Protein AF-A0A960T324-F1 (afdb_monomer)

Sequence (229 aa):
TTGRLSSSEPNIQNIPVRTEAGRQIRTAFIAASGKKLISADYSQIELRIMAHLSGDQRLLAAFERGEDIHRATAAEVFNTPPESVSSDQRRAAKAINFGLIYGMSAFGLGRQLNLTRNNAQAYVDLYFERYPGVKKYMDETRQHAAEQGYVETVFGRRLYLPEIKTRNAQRRQAAERTAINAPMQGTAADIIKRAMLAVDQAIRERQLDVRMIMQVHDELVFEVAEHCL

Radius of gyration: 20.23 Å; Cα contacts (8 Å, |Δi|>4): 271; chains: 1; bounding box: 56×41×54 Å

Mean predicted aligned error: 4.59 Å

Foldseek 3Di:
DLQADADVPPGPQPQDPPDPVSVVVVVVDAFDPQKHKDKDFDPPQLLVLLCVLLVFPVSVVCVVVVHLVLLVQLCVVVVHPSVRQDPVSSVLSVVVVVCLLLPNDLVNNCVSVVHDSVVSVVSSVVVCVNRVSSVVSLVVLLVVCLVPQWAAAPVGDIDGQVQCPPPPPVSNSVSSSCSSVSNSSSNLNVVVVVVVVVVVVVCVVVVAQKDFDDDHRRMTMIIHRPVRD

pLDDT: mean 91.94, std 5.38, range [74.5, 98.44]

Secondary structure (DSSP, 8-state):
--------SS-GGGS-SSSHHHHHHHHT--PPTTEEEEEEE-TTHHHHHHHHHHT-HHHHHHHHTT--HHHHHHHHHTT--GGG--HHHHHHHHHHHHHHHTT--HHHHHHHHT--HHHHHHHHHHHHHH-HHHHHHHHHHHHHHHHHSEEE-TT--EEE-GGGG-S-HHHHHHHHHHHHHHHHHHHHHHHHHHHHHHHHHHHHHTT-SEEEEEEETTEEEEEEEGGG-

Structure (mmCIF, N/CA/C/O backbone):
data_AF-A0A960T324-F1
#
_entry.id   AF-A0A960T324-F1
#
loop_
_atom_site.group_PDB
_atom_site.id
_atom_site.type_symbol
_atom_site.label_atom_id
_atom_site.label_alt_id
_atom_site.label_comp_id
_atom_site.label_asym_id
_atom_site.label_entity_id
_atom_site.label_seq_id
_atom_site.pdbx_PDB_ins_code
_atom_site.Cartn_x
_atom_site.Cartn_y
_atom_site.Cartn_z
_atom_site.occupancy
_atom_site.B_iso_or_equiv
_atom_site.auth_seq_id
_atom_site.auth_comp_id
_atom_site.auth_asym_id
_atom_sit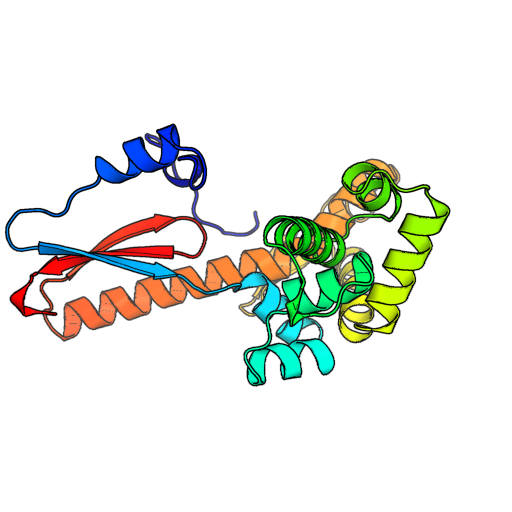e.auth_atom_id
_atom_site.pdbx_PDB_model_num
ATOM 1 N N . THR A 1 1 ? -5.581 10.584 -10.484 1.00 79.00 1 THR A N 1
ATOM 2 C CA . THR A 1 1 ? -4.804 10.307 -9.251 1.00 79.00 1 THR A CA 1
ATOM 3 C C . THR A 1 1 ? -5.099 8.881 -8.804 1.00 79.00 1 THR A C 1
ATOM 5 O O . THR A 1 1 ? -6.037 8.295 -9.329 1.00 79.00 1 THR A O 1
ATOM 8 N N . THR A 1 2 ? -4.334 8.293 -7.878 1.00 87.25 2 THR A N 1
ATOM 9 C CA . THR A 1 2 ? -4.554 6.900 -7.422 1.00 87.25 2 THR A CA 1
ATOM 10 C C . THR A 1 2 ? -5.836 6.714 -6.605 1.00 87.25 2 THR A C 1
ATOM 12 O O . THR A 1 2 ? -6.231 5.594 -6.333 1.00 87.25 2 THR A O 1
ATOM 15 N N . GLY A 1 3 ? -6.532 7.793 -6.236 1.00 91.25 3 GLY A N 1
ATOM 16 C CA . GLY A 1 3 ? -7.841 7.714 -5.589 1.00 91.25 3 GLY A CA 1
ATOM 17 C C . GLY A 1 3 ? -7.805 7.563 -4.068 1.00 91.25 3 GLY A C 1
ATOM 18 O O . GLY A 1 3 ? -8.876 7.485 -3.469 1.00 91.25 3 GLY A O 1
ATOM 19 N N . ARG A 1 4 ? -6.630 7.573 -3.427 1.00 92.94 4 ARG A N 1
ATOM 20 C CA . ARG A 1 4 ? -6.514 7.671 -1.961 1.00 92.94 4 ARG A CA 1
ATOM 21 C C . ARG A 1 4 ? -7.162 8.958 -1.437 1.00 92.94 4 ARG A C 1
ATOM 23 O O . ARG A 1 4 ? -7.143 9.981 -2.121 1.00 92.94 4 ARG A O 1
ATOM 30 N N . LEU A 1 5 ? -7.727 8.895 -0.230 1.00 92.19 5 LEU A N 1
ATOM 31 C CA . LEU A 1 5 ? -8.155 10.094 0.489 1.00 92.19 5 LEU A CA 1
ATOM 32 C C . LEU A 1 5 ? -6.918 10.914 0.872 1.00 92.19 5 LEU A C 1
ATOM 34 O O . LEU A 1 5 ? -5.869 10.353 1.191 1.00 92.19 5 LEU A O 1
ATOM 38 N N . SER A 1 6 ? -7.043 12.235 0.829 1.00 90.19 6 SER A N 1
ATOM 39 C CA . SER A 1 6 ? -6.050 13.177 1.343 1.00 90.19 6 SER A CA 1
ATOM 40 C C . SER A 1 6 ? -6.585 13.845 2.602 1.00 90.19 6 SER A C 1
ATOM 42 O O . SER A 1 6 ? -7.795 13.990 2.757 1.00 90.19 6 SER A O 1
ATOM 44 N N . SER A 1 7 ? -5.686 14.279 3.480 1.00 91.31 7 SER A N 1
ATOM 45 C CA . SER A 1 7 ? -6.030 15.020 4.690 1.00 91.31 7 SER A CA 1
ATOM 46 C C . SER A 1 7 ? -5.313 16.368 4.697 1.00 91.31 7 SER A C 1
ATOM 48 O O . SER A 1 7 ? -4.137 16.461 4.341 1.00 91.31 7 SER A O 1
ATOM 50 N N . SER A 1 8 ? -6.037 17.407 5.092 1.00 90.50 8 SER A N 1
ATOM 51 C CA . SER A 1 8 ? -5.563 18.781 5.239 1.00 90.50 8 SER A CA 1
ATOM 52 C C . SER A 1 8 ? -6.224 19.400 6.467 1.00 90.50 8 SER A C 1
ATOM 54 O O . SER A 1 8 ? -7.331 19.005 6.814 1.00 90.50 8 SER A O 1
ATOM 56 N N . GLU A 1 9 ? -5.546 20.362 7.098 1.00 88.25 9 GLU A N 1
ATOM 57 C CA . GLU A 1 9 ? -6.086 21.170 8.208 1.00 88.25 9 GLU A CA 1
ATOM 58 C C . GLU A 1 9 ? -6.733 20.368 9.367 1.00 88.25 9 GLU A C 1
ATOM 60 O O . GLU A 1 9 ? -7.908 20.564 9.667 1.00 88.25 9 GLU A O 1
ATOM 65 N N . PRO A 1 10 ? -5.991 19.492 10.080 1.00 89.19 10 PRO A N 1
ATOM 66 C CA . PRO A 1 10 ? -4.579 19.135 9.918 1.00 89.19 10 PRO A CA 1
ATOM 67 C C . PRO A 1 10 ? -4.378 17.932 8.983 1.00 89.19 10 PRO A C 1
ATOM 69 O O . PRO A 1 10 ? -5.259 17.094 8.827 1.00 89.19 10 PRO A O 1
ATOM 72 N N . ASN A 1 11 ? -3.179 17.793 8.405 1.00 90.81 11 ASN A N 1
ATOM 73 C CA . ASN A 1 11 ? -2.825 16.584 7.657 1.00 90.81 11 ASN A CA 1
ATOM 74 C C . ASN A 1 11 ? -2.423 15.449 8.615 1.00 90.81 11 ASN A C 1
ATOM 76 O O . ASN A 1 11 ? -1.249 15.295 8.964 1.00 90.81 11 ASN A O 1
ATOM 80 N N . ILE A 1 12 ? -3.400 14.630 9.004 1.00 88.25 12 ILE A N 1
ATOM 81 C CA . ILE A 1 12 ? -3.192 13.514 9.941 1.00 88.25 12 ILE A CA 1
ATOM 82 C C . ILE A 1 12 ? -2.349 12.376 9.348 1.00 88.25 12 ILE A C 1
ATOM 84 O O . ILE A 1 12 ? -1.756 11.601 10.097 1.00 88.25 12 ILE A O 1
ATOM 88 N N . GLN A 1 13 ? -2.223 12.299 8.017 1.00 87.50 13 GLN A N 1
ATOM 89 C CA . GLN A 1 13 ? -1.376 11.301 7.351 1.00 87.50 13 GLN A CA 1
ATOM 90 C C . GLN A 1 13 ? 0.119 11.586 7.527 1.00 87.50 13 GLN A C 1
ATOM 92 O O . GLN A 1 13 ? 0.938 10.686 7.366 1.00 87.50 13 GLN A O 1
ATOM 97 N N . ASN A 1 14 ? 0.484 12.826 7.866 1.00 88.25 14 ASN A N 1
ATOM 98 C CA . ASN A 1 14 ? 1.876 13.228 8.053 1.00 88.25 14 ASN A CA 1
ATOM 99 C C . ASN A 1 14 ? 2.348 13.135 9.510 1.00 88.25 14 ASN A C 1
ATOM 101 O O . ASN A 1 14 ? 3.527 13.381 9.769 1.00 88.25 14 ASN A O 1
ATOM 105 N N . ILE A 1 15 ? 1.474 12.787 10.462 1.00 86.44 15 ILE A N 1
ATOM 106 C CA . ILE A 1 15 ? 1.870 12.627 11.867 1.00 86.44 15 ILE A CA 1
ATOM 107 C C . ILE A 1 15 ? 2.829 11.430 11.965 1.00 86.44 15 ILE A C 1
ATOM 109 O O . ILE A 1 15 ? 2.415 10.296 11.692 1.00 86.44 15 ILE A O 1
ATOM 113 N N . PRO A 1 16 ? 4.104 11.631 12.358 1.00 84.94 16 PRO A N 1
ATOM 114 C CA . PRO A 1 16 ? 5.086 10.556 12.339 1.00 84.94 16 PRO A CA 1
ATOM 115 C C . PRO A 1 16 ? 4.671 9.387 13.240 1.00 84.94 16 PRO A C 1
ATOM 117 O O . PRO A 1 16 ? 4.375 9.556 14.415 1.00 84.94 16 PRO A O 1
ATOM 120 N N . VAL A 1 17 ? 4.693 8.166 12.709 1.00 80.62 17 VAL A N 1
ATOM 121 C CA . VAL A 1 17 ? 4.255 6.976 13.468 1.00 80.62 17 VAL A CA 1
ATOM 122 C C . VAL A 1 17 ? 5.359 6.427 14.384 1.00 80.62 17 VAL A C 1
ATOM 124 O O . VAL A 1 17 ? 5.098 5.739 15.369 1.00 80.62 17 VAL A O 1
ATOM 127 N N . ARG A 1 18 ? 6.627 6.685 14.041 1.00 78.88 18 ARG A N 1
ATOM 128 C CA . ARG A 1 18 ? 7.783 5.979 14.625 1.00 78.88 18 ARG A CA 1
ATOM 129 C C . ARG A 1 18 ? 8.713 6.846 15.462 1.00 78.88 18 ARG A C 1
ATOM 131 O O . ARG A 1 18 ? 9.567 6.285 16.139 1.00 78.88 18 ARG A O 1
ATOM 138 N N . THR A 1 19 ? 8.579 8.168 15.406 1.00 85.38 19 THR A N 1
ATOM 139 C CA . THR A 1 19 ? 9.378 9.062 16.251 1.00 85.38 19 THR A CA 1
ATOM 140 C C . THR A 1 19 ? 8.710 9.208 17.611 1.00 85.38 19 THR A C 1
ATOM 142 O O . THR A 1 19 ? 7.489 9.099 17.723 1.00 85.38 19 THR A O 1
ATOM 145 N N . GLU A 1 20 ? 9.502 9.462 18.647 1.00 86.56 20 GLU A N 1
ATOM 146 C CA . GLU A 1 20 ? 8.982 9.715 19.992 1.00 86.56 20 GLU A CA 1
ATOM 147 C C . GLU A 1 20 ? 8.004 10.897 20.001 1.00 86.56 20 GLU A C 1
ATOM 149 O O . GLU A 1 20 ? 6.871 10.751 20.452 1.00 86.56 20 GLU A O 1
ATOM 154 N N . ALA A 1 21 ? 8.386 12.013 19.375 1.00 87.62 21 ALA A N 1
ATOM 155 C CA . ALA A 1 21 ? 7.521 13.180 19.218 1.00 87.62 21 ALA A CA 1
ATOM 156 C C . ALA A 1 21 ? 6.200 12.846 18.497 1.00 87.62 21 ALA A C 1
ATOM 158 O O . ALA A 1 21 ? 5.130 13.285 18.906 1.00 87.62 21 ALA A O 1
ATOM 159 N N . GLY A 1 22 ? 6.244 12.028 17.441 1.00 88.94 22 GLY A N 1
ATOM 160 C CA . GLY A 1 22 ? 5.041 11.617 16.720 1.00 88.94 22 GLY A CA 1
ATOM 161 C C . GLY A 1 22 ? 4.122 10.711 17.547 1.00 88.94 22 GLY A C 1
ATOM 162 O O . GLY A 1 22 ? 2.900 10.857 17.502 1.00 88.94 22 GLY A O 1
ATOM 163 N N . ARG A 1 23 ? 4.702 9.831 18.375 1.00 88.00 23 ARG A N 1
ATOM 164 C CA . ARG A 1 23 ? 3.950 9.032 19.354 1.00 88.00 23 ARG A CA 1
ATOM 165 C C . ARG A 1 23 ? 3.291 9.920 20.407 1.00 88.00 23 ARG A C 1
ATOM 167 O O . ARG A 1 23 ? 2.115 9.719 20.681 1.00 88.00 23 ARG A O 1
ATOM 174 N N . GLN A 1 24 ? 3.997 10.924 20.928 1.00 90.19 24 GLN A N 1
ATOM 175 C CA . GLN A 1 24 ? 3.432 11.896 21.872 1.00 90.19 24 GLN A CA 1
ATOM 176 C C . GLN A 1 24 ? 2.257 12.668 21.257 1.00 90.19 24 GLN A C 1
ATOM 178 O O . GLN A 1 24 ? 1.201 12.759 21.875 1.00 90.19 24 GLN A O 1
ATOM 183 N N . ILE A 1 25 ? 2.371 13.132 20.007 1.00 90.94 25 ILE A N 1
ATOM 184 C CA . ILE A 1 25 ? 1.252 13.790 19.309 1.00 90.94 25 ILE A CA 1
ATOM 185 C C . ILE A 1 25 ? 0.038 12.856 19.217 1.00 90.94 25 ILE A C 1
ATOM 187 O O . ILE A 1 25 ? -1.082 13.278 19.485 1.00 90.94 25 ILE A O 1
ATOM 191 N N . ARG A 1 26 ? 0.243 11.574 18.890 1.00 89.88 26 ARG A N 1
ATOM 192 C CA . ARG A 1 26 ? -0.850 10.589 18.824 1.00 89.88 26 ARG A CA 1
ATOM 193 C C . ARG A 1 26 ? -1.548 10.379 20.172 1.00 89.88 26 ARG A C 1
ATOM 195 O O . ARG A 1 26 ? -2.750 10.152 20.172 1.00 89.88 26 ARG A O 1
ATOM 202 N N . THR A 1 27 ? -0.845 10.516 21.302 1.00 90.81 27 THR A N 1
ATOM 203 C CA . THR A 1 27 ? -1.474 10.420 22.638 1.00 90.81 27 THR A CA 1
ATOM 204 C C . THR A 1 27 ? -2.418 11.577 22.966 1.00 90.81 27 THR A C 1
ATOM 206 O O . THR A 1 27 ? -3.241 11.440 23.864 1.00 90.81 27 THR A O 1
ATOM 209 N N . ALA A 1 28 ? -2.353 12.688 22.225 1.00 93.31 28 ALA A N 1
ATOM 210 C CA . ALA A 1 28 ? -3.301 13.790 22.375 1.00 93.31 28 ALA A CA 1
ATOM 211 C C . ALA A 1 28 ? -4.678 13.485 21.752 1.00 93.31 28 ALA A C 1
ATOM 213 O O . ALA A 1 28 ? -5.651 14.174 22.050 1.00 93.31 28 ALA A O 1
ATOM 214 N N . PHE A 1 29 ? -4.777 12.456 20.903 1.00 93.44 29 PHE A N 1
ATOM 215 C CA . PHE A 1 29 ? -6.047 11.969 20.375 1.00 93.44 29 PHE A CA 1
ATOM 216 C C . PHE A 1 29 ? -6.643 10.993 21.389 1.00 93.44 29 PHE A C 1
ATOM 218 O O . PHE A 1 29 ? -6.196 9.853 21.506 1.00 93.44 29 PHE A O 1
ATOM 225 N N . ILE A 1 30 ? -7.640 11.459 22.134 1.00 95.56 30 ILE A N 1
ATOM 226 C CA . ILE A 1 30 ? -8.305 10.693 23.190 1.00 95.56 30 ILE A CA 1
ATOM 227 C C . ILE A 1 30 ? -9.768 10.440 22.831 1.00 95.56 30 ILE A C 1
ATOM 229 O O . ILE A 1 30 ? -10.383 11.231 22.117 1.00 95.56 30 ILE A O 1
ATOM 233 N N . ALA A 1 31 ? -10.320 9.339 23.338 1.00 96.44 31 ALA A N 1
ATOM 234 C CA . ALA A 1 31 ? -11.758 9.104 23.296 1.00 96.44 31 ALA A CA 1
ATOM 235 C C . ALA A 1 31 ? -12.478 9.987 24.325 1.00 96.44 31 ALA A C 1
ATOM 237 O O . ALA A 1 31 ? -11.922 10.314 25.378 1.00 96.44 31 ALA A O 1
ATOM 238 N N . ALA A 1 32 ? -13.734 10.325 24.043 1.00 95.25 32 ALA A N 1
ATOM 239 C CA . ALA A 1 32 ? -14.634 10.918 25.019 1.00 95.25 32 ALA A CA 1
ATOM 240 C C . ALA A 1 32 ? -14.856 9.995 26.236 1.00 95.25 32 ALA A C 1
ATOM 242 O O . ALA A 1 32 ? -14.653 8.780 26.177 1.00 95.25 32 ALA A O 1
ATOM 243 N N . SER A 1 33 ? -15.310 10.577 27.351 1.00 96.31 33 SER A N 1
ATOM 244 C CA . SER A 1 33 ? -15.647 9.818 28.563 1.00 96.31 33 SER A CA 1
ATOM 245 C C . SER A 1 33 ? -16.669 8.711 28.267 1.00 96.31 33 SER A C 1
ATOM 247 O O . SER A 1 33 ? -17.638 8.939 27.544 1.00 96.31 33 SER A O 1
ATOM 249 N N . GLY A 1 34 ? -16.445 7.514 28.818 1.00 96.50 34 GLY A N 1
ATOM 250 C CA . GLY A 1 34 ? -17.269 6.325 28.563 1.00 96.50 34 GLY A CA 1
ATOM 251 C C . GLY A 1 34 ? -17.034 5.656 27.201 1.00 96.50 34 GLY A C 1
ATOM 252 O O . GLY A 1 34 ? -17.796 4.762 26.826 1.00 96.50 34 GLY A O 1
ATOM 253 N N . LYS A 1 35 ? -16.002 6.073 26.450 1.00 97.81 35 LYS A N 1
ATOM 254 C CA . LYS A 1 35 ? -15.634 5.504 25.146 1.00 97.81 35 LYS A CA 1
ATOM 255 C C . LYS A 1 35 ? -14.154 5.106 25.079 1.00 97.81 35 LYS A C 1
ATOM 257 O O . LYS A 1 35 ? -13.322 5.553 25.870 1.00 97.81 35 LYS A O 1
ATOM 262 N N . LYS A 1 36 ? -13.812 4.260 24.105 1.00 97.25 36 LYS A N 1
ATOM 263 C CA . LYS A 1 36 ? -12.445 3.850 23.748 1.00 97.25 36 LYS A CA 1
ATOM 264 C C . LYS A 1 36 ? -12.164 4.123 22.277 1.00 97.25 36 LYS A C 1
ATOM 266 O O . LYS A 1 36 ? -13.074 4.118 21.452 1.00 97.25 36 LYS A O 1
ATOM 271 N N . LEU A 1 37 ? -10.886 4.315 21.954 1.00 96.88 37 LEU A N 1
ATOM 272 C CA . LEU A 1 37 ? -10.424 4.320 20.571 1.00 96.88 37 LEU A CA 1
ATOM 273 C C . LEU A 1 37 ? -10.114 2.890 20.125 1.00 96.88 37 LEU A C 1
ATOM 275 O O . LEU A 1 37 ? -9.345 2.195 20.788 1.00 96.88 37 LEU A O 1
ATOM 279 N N . ILE A 1 38 ? -10.675 2.475 18.991 1.00 96.44 38 ILE A N 1
ATOM 280 C CA . ILE A 1 38 ? -10.328 1.222 18.312 1.00 96.44 38 ILE A CA 1
ATOM 281 C C . ILE A 1 38 ? -9.695 1.561 16.970 1.00 96.44 38 ILE A C 1
ATOM 283 O O . ILE A 1 38 ? -10.218 2.377 16.216 1.00 96.44 38 ILE A O 1
ATOM 287 N N . SER A 1 39 ? -8.582 0.905 16.664 1.00 94.88 39 SER A N 1
ATOM 288 C CA . SER A 1 39 ? -7.903 0.987 15.375 1.00 94.88 39 SER A CA 1
ATOM 289 C C . SER A 1 39 ? -8.046 -0.342 14.637 1.00 94.88 39 SER A C 1
ATOM 291 O O . SER A 1 39 ? -7.784 -1.402 15.209 1.00 94.88 39 SER A O 1
ATOM 293 N N . ALA A 1 40 ? -8.473 -0.284 13.378 1.00 96.69 40 ALA A N 1
ATOM 294 C CA . ALA A 1 40 ? -8.530 -1.424 12.474 1.00 96.69 40 ALA A CA 1
ATOM 295 C C . ALA A 1 40 ? -7.650 -1.142 11.249 1.00 96.69 40 ALA A C 1
ATOM 297 O O . ALA A 1 40 ? -7.952 -0.247 10.461 1.00 96.69 40 ALA A O 1
ATOM 298 N N . ASP A 1 41 ? -6.573 -1.911 11.094 1.00 95.06 41 ASP A N 1
ATOM 299 C CA . ASP A 1 41 ? -5.557 -1.727 10.052 1.00 95.06 41 ASP A CA 1
ATOM 300 C C . ASP A 1 41 ? -5.527 -2.905 9.073 1.00 95.06 41 ASP A C 1
ATOM 302 O O . ASP A 1 41 ? -5.485 -4.076 9.474 1.00 95.06 41 ASP A O 1
ATOM 306 N N . TYR A 1 42 ? -5.502 -2.611 7.773 1.00 95.94 42 TYR A N 1
ATOM 307 C CA . TYR A 1 42 ? -5.284 -3.647 6.773 1.00 95.94 42 TYR A CA 1
ATOM 308 C C . TYR A 1 42 ? -3.805 -4.026 6.664 1.00 95.94 42 TYR A C 1
ATOM 310 O O . TYR A 1 42 ? -3.048 -3.501 5.847 1.00 95.94 42 TYR A O 1
ATOM 318 N N . SER A 1 43 ? -3.428 -5.067 7.401 1.00 91.50 43 SER A N 1
ATOM 319 C CA . SER A 1 43 ? -2.073 -5.618 7.399 1.00 91.50 43 SER A CA 1
ATOM 320 C C . SER A 1 43 ? -1.527 -5.910 5.992 1.00 91.50 43 SER A C 1
ATOM 322 O O . SER A 1 43 ? -1.861 -6.919 5.360 1.00 91.50 43 SER A O 1
ATOM 324 N N . GLN A 1 44 ? -0.614 -5.041 5.543 1.00 89.06 44 GLN A N 1
ATOM 325 C CA . GLN A 1 44 ? 0.154 -5.171 4.299 1.00 89.06 44 GLN A CA 1
ATOM 326 C C . GLN A 1 44 ? -0.724 -5.274 3.041 1.00 89.06 44 GLN A C 1
ATOM 328 O O . GLN A 1 44 ? -0.405 -6.028 2.117 1.00 89.06 44 GLN A O 1
ATOM 333 N N . ILE A 1 45 ? -1.816 -4.504 2.988 1.00 94.25 45 ILE A N 1
ATOM 334 C CA . ILE A 1 45 ? -2.810 -4.582 1.908 1.00 94.25 45 ILE A CA 1
ATOM 335 C C . ILE A 1 45 ? -2.205 -4.504 0.503 1.00 94.25 45 ILE A C 1
ATOM 337 O O . ILE A 1 45 ? -2.578 -5.285 -0.366 1.00 94.25 45 ILE A O 1
ATOM 341 N N . GLU A 1 46 ? -1.226 -3.628 0.273 1.00 92.31 46 GLU A N 1
ATOM 342 C CA . GLU A 1 46 ? -0.643 -3.460 -1.064 1.00 92.31 46 GLU A CA 1
ATOM 343 C C . GLU A 1 46 ? 0.179 -4.669 -1.514 1.00 92.31 46 GLU A C 1
ATOM 345 O O 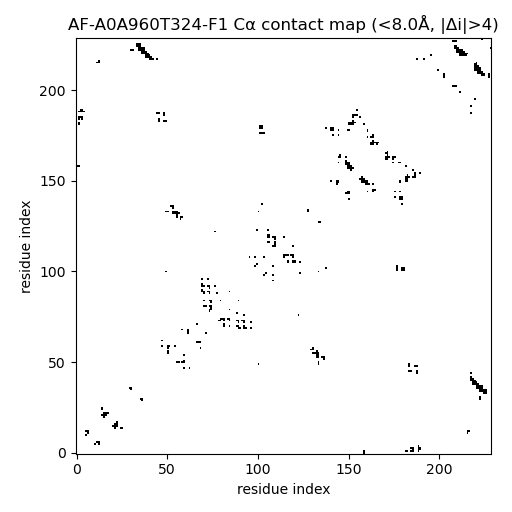. GLU A 1 46 ? 0.144 -5.025 -2.688 1.00 92.31 46 GLU A O 1
ATOM 350 N N . LEU A 1 47 ? 0.855 -5.357 -0.589 1.00 91.62 47 LEU A N 1
ATOM 351 C CA . LEU A 1 47 ? 1.559 -6.601 -0.908 1.00 91.62 47 LEU A CA 1
ATOM 352 C C . LEU A 1 47 ? 0.581 -7.740 -1.203 1.00 91.62 47 LEU A C 1
ATOM 354 O O . LEU A 1 47 ? 0.832 -8.543 -2.097 1.00 91.62 47 LEU A O 1
ATOM 358 N N . ARG A 1 48 ? -0.543 -7.797 -0.480 1.00 94.69 48 ARG A N 1
ATOM 359 C CA . ARG A 1 48 ? -1.610 -8.771 -0.750 1.00 94.69 48 ARG A CA 1
ATOM 360 C C . ARG A 1 48 ? -2.247 -8.523 -2.116 1.00 94.69 48 ARG A C 1
ATOM 362 O O . ARG A 1 48 ? -2.497 -9.469 -2.855 1.00 94.69 48 ARG A O 1
ATOM 369 N N . ILE A 1 49 ? -2.445 -7.256 -2.481 1.00 96.19 49 ILE A N 1
ATOM 370 C CA . ILE A 1 49 ? -2.907 -6.877 -3.819 1.00 96.19 49 ILE A CA 1
ATOM 371 C C . ILE A 1 49 ? -1.862 -7.251 -4.873 1.00 96.19 49 ILE A C 1
ATOM 373 O O . ILE A 1 49 ? -2.240 -7.801 -5.899 1.00 96.19 49 ILE A O 1
ATOM 377 N N . MET A 1 50 ? -0.565 -7.026 -4.631 1.00 94.88 50 MET A N 1
ATOM 378 C CA . MET A 1 50 ? 0.486 -7.483 -5.550 1.00 94.88 50 MET A CA 1
ATOM 379 C C . MET A 1 50 ? 0.435 -9.003 -5.745 1.00 94.88 50 MET A C 1
ATOM 381 O O . MET A 1 50 ? 0.480 -9.466 -6.879 1.00 94.88 50 MET A O 1
ATOM 385 N N . ALA A 1 51 ? 0.287 -9.784 -4.672 1.00 94.75 51 ALA A N 1
ATOM 386 C CA . ALA A 1 51 ? 0.137 -11.239 -4.762 1.00 94.75 51 ALA A CA 1
ATOM 387 C C . ALA A 1 51 ? -1.051 -11.638 -5.648 1.00 94.75 51 ALA A C 1
ATOM 389 O O . ALA A 1 51 ? -0.917 -12.488 -6.524 1.00 94.75 51 ALA A O 1
ATOM 390 N N . HIS A 1 52 ? -2.188 -10.964 -5.468 1.00 97.25 52 HIS A N 1
ATOM 391 C CA . HIS A 1 52 ? -3.383 -11.185 -6.273 1.00 97.25 52 HIS A CA 1
ATOM 392 C C . HIS A 1 52 ? -3.186 -10.803 -7.749 1.00 97.25 52 HIS A C 1
ATOM 394 O O . HIS A 1 52 ? -3.447 -11.620 -8.625 1.00 97.25 52 HIS A O 1
ATOM 400 N N . LEU A 1 53 ? -2.703 -9.588 -8.028 1.00 96.62 53 LEU A N 1
ATOM 401 C CA . LEU A 1 53 ? -2.532 -9.071 -9.391 1.00 96.62 53 LEU A CA 1
ATOM 402 C C . LEU A 1 53 ? -1.465 -9.833 -10.180 1.00 96.62 53 LEU A C 1
ATOM 404 O O . LEU A 1 53 ? -1.610 -10.035 -11.381 1.00 96.62 53 LEU A O 1
ATOM 408 N N . SER A 1 54 ? -0.396 -10.253 -9.504 1.00 96.12 54 SER A N 1
ATOM 409 C CA . SER A 1 54 ? 0.682 -11.021 -10.126 1.00 96.12 54 SER A CA 1
ATOM 410 C C . SER A 1 54 ? 0.371 -12.504 -10.295 1.00 96.12 54 SER A C 1
ATOM 412 O O . SER A 1 54 ? 1.035 -13.174 -11.086 1.00 96.12 54 SER A O 1
ATOM 414 N N . GLY A 1 55 ? -0.594 -13.034 -9.536 1.00 96.75 55 GLY A N 1
ATOM 415 C CA . GLY A 1 55 ? -0.851 -14.471 -9.462 1.00 96.75 55 GLY A CA 1
ATOM 416 C C . GLY A 1 55 ? 0.365 -15.281 -8.995 1.00 96.75 55 GLY A C 1
ATOM 417 O O . GLY A 1 55 ? 0.442 -16.484 -9.264 1.00 96.75 55 GLY A O 1
ATOM 418 N N . ASP A 1 56 ? 1.340 -14.634 -8.344 1.00 95.81 56 ASP A N 1
ATOM 419 C CA . ASP A 1 56 ? 2.591 -15.268 -7.951 1.00 95.81 56 ASP A CA 1
ATOM 420 C C . ASP A 1 56 ? 2.342 -16.299 -6.847 1.00 95.81 56 ASP A C 1
ATOM 422 O O . ASP A 1 56 ? 1.989 -15.966 -5.715 1.00 95.81 56 ASP A O 1
ATOM 426 N N . GLN A 1 57 ? 2.532 -17.572 -7.189 1.00 95.44 57 GLN A N 1
ATOM 427 C CA . GLN A 1 57 ? 2.182 -18.696 -6.321 1.00 95.44 57 GLN A CA 1
ATOM 428 C C . GLN A 1 57 ? 2.957 -18.684 -5.005 1.00 95.44 57 GLN A C 1
ATOM 430 O O . GLN A 1 57 ? 2.421 -19.061 -3.965 1.00 95.44 57 GLN A O 1
ATOM 435 N N . ARG A 1 58 ? 4.212 -18.223 -5.024 1.00 91.50 58 ARG A N 1
ATOM 436 C CA . ARG A 1 58 ? 5.037 -18.170 -3.819 1.00 91.50 58 ARG A CA 1
ATOM 437 C C . ARG A 1 58 ? 4.558 -17.064 -2.889 1.00 91.50 58 ARG A C 1
ATOM 439 O O . ARG A 1 58 ? 4.479 -17.284 -1.683 1.00 91.50 58 ARG A O 1
ATOM 446 N N . LEU A 1 59 ? 4.230 -15.895 -3.437 1.00 90.75 59 LEU A N 1
ATOM 447 C CA . LEU A 1 59 ? 3.726 -14.775 -2.648 1.00 90.75 59 LEU A CA 1
ATOM 448 C C . LEU A 1 59 ? 2.328 -15.063 -2.076 1.00 90.75 59 LEU A C 1
ATOM 450 O O . LEU A 1 59 ? 2.075 -14.753 -0.912 1.00 90.75 59 LEU A O 1
ATOM 454 N N . LEU A 1 60 ? 1.451 -15.701 -2.858 1.00 94.75 60 LEU A N 1
ATOM 455 C CA . LEU A 1 60 ? 0.139 -16.169 -2.399 1.00 94.75 60 LEU A CA 1
ATOM 456 C C . LEU A 1 60 ? 0.278 -17.181 -1.253 1.00 94.75 60 LEU A C 1
ATOM 458 O O . LEU A 1 60 ? -0.258 -16.946 -0.170 1.00 94.75 60 LEU A O 1
ATOM 462 N N . ALA A 1 61 ? 1.082 -18.233 -1.442 1.00 93.69 61 ALA A N 1
ATOM 463 C CA . ALA A 1 61 ? 1.311 -19.253 -0.418 1.00 93.69 61 ALA A CA 1
ATOM 464 C C . ALA A 1 61 ? 1.924 -18.674 0.869 1.00 93.69 61 ALA A C 1
ATOM 466 O O . ALA A 1 61 ? 1.555 -19.081 1.970 1.00 93.69 61 ALA A O 1
ATOM 467 N N . ALA A 1 62 ? 2.835 -17.700 0.757 1.00 91.00 62 ALA A N 1
ATOM 468 C CA . ALA A 1 62 ? 3.410 -17.027 1.921 1.00 91.00 62 ALA A CA 1
ATOM 469 C C . ALA A 1 62 ? 2.330 -16.309 2.750 1.00 91.00 62 ALA A C 1
ATOM 471 O O . ALA A 1 62 ? 2.313 -16.419 3.976 1.00 91.00 62 ALA A O 1
ATOM 472 N N . PHE A 1 63 ? 1.389 -15.619 2.096 1.00 91.81 63 PHE A N 1
ATOM 473 C CA . PHE A 1 63 ? 0.279 -14.969 2.792 1.00 91.81 63 PHE A CA 1
ATOM 474 C C . PHE A 1 63 ? -0.735 -15.952 3.378 1.00 91.81 63 PHE A C 1
ATOM 476 O O . PHE A 1 63 ? -1.243 -15.688 4.468 1.00 91.81 63 PHE A O 1
ATOM 483 N N . GLU A 1 64 ? -1.017 -17.062 2.695 1.00 93.81 64 GLU A N 1
ATOM 484 C CA . GLU A 1 64 ? -1.899 -18.125 3.197 1.00 93.81 64 GLU A CA 1
ATOM 485 C C . GLU A 1 64 ? -1.332 -18.796 4.452 1.00 93.81 64 GLU A C 1
ATOM 487 O O . GLU A 1 64 ? -2.068 -19.067 5.398 1.00 93.81 64 GLU A O 1
ATOM 492 N N . ARG A 1 65 ? -0.011 -19.005 4.497 1.00 94.06 65 ARG A N 1
ATOM 493 C CA . ARG A 1 65 ? 0.687 -19.604 5.646 1.00 94.06 65 ARG A CA 1
ATOM 494 C C . ARG A 1 65 ? 1.031 -18.607 6.758 1.00 94.06 65 ARG A C 1
ATOM 496 O O . ARG A 1 65 ? 1.621 -19.002 7.760 1.00 94.06 65 ARG A O 1
ATOM 503 N N . GLY A 1 66 ? 0.683 -17.327 6.603 1.00 90.69 66 GLY A N 1
ATOM 504 C CA . GLY A 1 66 ? 0.996 -16.286 7.588 1.00 90.69 66 GLY A CA 1
ATOM 505 C C . GLY A 1 66 ? 2.495 -15.992 7.726 1.00 90.69 66 GLY A C 1
ATOM 506 O O . GLY A 1 66 ? 2.943 -15.545 8.781 1.00 90.69 66 GLY A O 1
ATOM 507 N N . GLU A 1 67 ? 3.280 -16.250 6.680 1.00 88.94 67 GLU A N 1
ATOM 508 C CA . GLU A 1 67 ? 4.723 -16.032 6.688 1.00 88.94 67 GLU A CA 1
ATOM 509 C C . GLU A 1 67 ? 5.079 -14.541 6.661 1.00 88.94 67 GLU A C 1
ATOM 511 O O . GLU A 1 67 ? 4.474 -13.722 5.964 1.00 88.94 67 GLU A O 1
ATOM 516 N N . ASP A 1 68 ? 6.151 -14.183 7.368 1.00 88.31 68 ASP A N 1
ATOM 517 C CA . ASP A 1 68 ? 6.726 -12.848 7.281 1.00 88.31 68 ASP A CA 1
ATOM 518 C C . ASP A 1 68 ? 7.652 -12.743 6.062 1.00 88.31 68 ASP A C 1
ATOM 520 O O . ASP A 1 68 ? 8.860 -12.985 6.141 1.00 88.31 68 ASP A O 1
ATOM 524 N N . ILE A 1 69 ? 7.077 -12.333 4.931 1.00 86.44 69 ILE A N 1
ATOM 525 C CA . ILE A 1 69 ? 7.789 -12.163 3.654 1.00 86.44 69 ILE A CA 1
ATOM 526 C C . ILE A 1 69 ? 8.997 -11.225 3.804 1.00 86.44 69 ILE A C 1
ATOM 528 O O . ILE A 1 69 ? 10.013 -11.409 3.139 1.00 86.44 69 ILE A O 1
ATOM 532 N N . HIS A 1 70 ? 8.937 -10.227 4.692 1.00 90.25 70 HIS A N 1
ATOM 533 C CA . HIS A 1 70 ? 10.068 -9.329 4.916 1.00 90.25 70 HIS A CA 1
ATOM 534 C C . HIS A 1 70 ? 11.210 -10.016 5.660 1.00 90.25 70 HIS A C 1
ATOM 536 O O . HIS A 1 70 ? 12.368 -9.767 5.329 1.00 90.25 70 HIS A O 1
ATOM 542 N N . ARG A 1 71 ? 10.916 -10.880 6.641 1.00 89.56 71 ARG A N 1
ATOM 543 C CA . ARG A 1 71 ? 11.954 -11.692 7.301 1.00 89.56 71 ARG A CA 1
ATOM 544 C C . ARG A 1 71 ? 12.520 -12.744 6.357 1.00 89.56 71 ARG A C 1
ATOM 546 O O . ARG A 1 71 ? 13.732 -12.906 6.344 1.00 89.56 71 ARG A O 1
ATOM 553 N N . ALA A 1 72 ? 11.692 -13.382 5.531 1.00 83.50 72 ALA A N 1
ATOM 554 C CA . ALA A 1 72 ? 12.163 -14.325 4.515 1.00 83.50 72 ALA A CA 1
ATOM 555 C C . ALA A 1 72 ? 13.120 -13.650 3.516 1.00 83.50 72 ALA A C 1
ATOM 557 O O . ALA A 1 72 ? 14.200 -14.169 3.246 1.00 83.50 72 ALA A O 1
ATOM 558 N N . THR A 1 73 ? 12.767 -12.454 3.030 1.00 82.12 73 THR A N 1
ATOM 559 C CA . THR A 1 73 ? 13.664 -11.637 2.202 1.00 82.12 73 THR A CA 1
ATOM 560 C C . THR A 1 73 ? 14.937 -11.257 2.966 1.00 82.12 73 THR A C 1
ATOM 562 O O . THR A 1 73 ? 16.031 -11.395 2.436 1.00 82.12 73 THR A O 1
ATOM 565 N N . ALA A 1 74 ? 14.830 -10.789 4.213 1.00 86.06 74 ALA A N 1
ATOM 566 C CA . ALA A 1 74 ? 15.994 -10.385 5.005 1.00 86.06 74 ALA A CA 1
ATOM 567 C C . ALA A 1 74 ? 16.973 -11.539 5.249 1.00 86.06 74 ALA A C 1
ATOM 569 O O . ALA A 1 74 ? 18.180 -11.340 5.149 1.00 86.06 74 ALA A O 1
ATOM 570 N N . ALA A 1 75 ? 16.452 -12.728 5.552 1.00 86.12 75 ALA A N 1
ATOM 571 C CA . ALA A 1 75 ? 17.250 -13.920 5.794 1.00 86.12 75 ALA A CA 1
ATOM 572 C C . ALA A 1 75 ? 18.175 -14.223 4.609 1.00 86.12 75 ALA A C 1
ATOM 574 O O . ALA A 1 75 ? 19.355 -14.506 4.775 1.00 86.12 75 ALA A O 1
ATOM 575 N N . GLU A 1 76 ? 17.656 -14.065 3.397 1.00 74.50 76 GLU A N 1
ATOM 576 C CA . GLU A 1 76 ? 18.425 -14.234 2.173 1.00 74.50 76 GLU A CA 1
ATOM 577 C C . GLU A 1 76 ? 19.375 -13.060 1.900 1.00 74.50 76 GLU A C 1
ATOM 579 O O . GLU A 1 76 ? 20.565 -13.285 1.696 1.00 74.50 76 GLU A O 1
ATOM 584 N N . VAL A 1 77 ? 18.881 -11.811 1.944 1.00 75.56 77 VAL A N 1
ATOM 585 C CA . VAL A 1 77 ? 19.686 -10.595 1.674 1.00 75.56 77 VAL A CA 1
ATOM 586 C C . VAL A 1 77 ? 20.931 -10.551 2.549 1.00 75.56 77 VAL A C 1
ATOM 588 O O . VAL A 1 77 ? 22.013 -10.196 2.089 1.00 75.56 77 VAL A O 1
ATOM 591 N N . PHE A 1 78 ? 20.752 -10.853 3.832 1.00 78.62 78 PHE A N 1
ATOM 592 C CA . PHE A 1 78 ? 21.792 -10.735 4.843 1.00 78.62 78 PHE A CA 1
ATOM 593 C C . PHE A 1 78 ? 22.439 -12.079 5.172 1.00 78.62 78 PHE A C 1
ATOM 595 O O . PHE A 1 78 ? 23.202 -12.146 6.134 1.00 78.62 78 PHE A O 1
ATOM 602 N N . ASN A 1 79 ? 22.125 -13.136 4.409 1.00 83.06 79 ASN A N 1
ATOM 603 C CA . ASN A 1 79 ? 22.609 -14.498 4.629 1.00 83.06 79 ASN A CA 1
ATOM 604 C C . ASN A 1 79 ? 22.548 -14.907 6.116 1.00 83.06 79 ASN A C 1
ATOM 606 O O . ASN A 1 79 ? 23.535 -15.319 6.722 1.00 83.06 79 ASN A O 1
ATOM 610 N N . THR A 1 80 ? 21.390 -14.677 6.731 1.00 87.88 80 THR A N 1
ATOM 611 C CA . THR A 1 80 ? 21.121 -14.858 8.160 1.00 87.88 80 THR A CA 1
ATOM 612 C C . THR A 1 80 ? 19.945 -15.827 8.305 1.00 87.88 80 THR A C 1
ATOM 614 O O . THR A 1 80 ? 18.952 -15.646 7.603 1.00 87.88 80 THR A O 1
ATOM 617 N N . PRO A 1 81 ? 19.985 -16.832 9.198 1.00 89.31 81 PRO A N 1
ATOM 618 C CA . PRO A 1 81 ? 18.835 -17.707 9.418 1.00 89.31 81 PRO A CA 1
ATOM 619 C C . PRO A 1 81 ? 17.573 -16.898 9.763 1.00 89.31 81 PRO A C 1
ATOM 621 O O . PRO A 1 81 ? 17.693 -15.896 10.478 1.00 89.31 81 PRO A O 1
ATOM 624 N N . PRO A 1 82 ? 16.369 -17.281 9.288 1.00 85.88 82 PRO A N 1
ATOM 625 C CA . PRO A 1 82 ? 15.148 -16.512 9.516 1.00 85.88 82 PRO A CA 1
ATOM 626 C C . PRO A 1 82 ? 14.944 -16.129 10.980 1.00 85.88 82 PRO A C 1
ATOM 628 O O . PRO A 1 82 ? 14.672 -14.973 11.283 1.00 85.88 82 PRO A O 1
ATOM 631 N N . GLU A 1 83 ? 15.135 -17.053 11.910 1.00 89.56 83 GLU A N 1
ATOM 632 C CA . GLU A 1 83 ? 15.063 -16.856 13.356 1.00 89.56 83 GLU A CA 1
ATOM 633 C C . GLU A 1 83 ? 16.009 -15.754 13.863 1.00 89.56 83 GLU A C 1
ATOM 635 O O . GLU A 1 83 ? 15.606 -14.946 14.700 1.00 89.56 83 GLU A O 1
ATOM 640 N N . SER A 1 84 ? 17.204 -15.632 13.283 1.00 92.69 84 SER A N 1
ATOM 641 C CA . SER A 1 84 ? 18.240 -14.667 13.667 1.00 92.69 84 SER A CA 1
ATOM 642 C C . SER A 1 84 ? 18.124 -13.308 12.969 1.00 92.69 84 SER A C 1
ATOM 644 O O . SER A 1 84 ? 18.914 -12.410 13.257 1.00 92.69 84 SER A O 1
ATOM 646 N N . VAL A 1 85 ? 17.145 -13.120 12.077 1.00 91.81 85 VAL A N 1
ATOM 647 C CA . VAL A 1 85 ? 16.925 -11.837 11.396 1.00 91.81 85 VAL A CA 1
ATOM 648 C C . VAL A 1 85 ? 16.596 -10.738 12.409 1.00 91.81 85 VAL A C 1
ATOM 650 O O . VAL A 1 85 ? 15.551 -10.761 13.071 1.00 91.81 85 VAL A O 1
ATOM 653 N N . SER A 1 86 ? 17.448 -9.719 12.483 1.00 91.88 86 SER A N 1
ATOM 654 C CA . SER A 1 86 ? 17.231 -8.568 13.355 1.00 91.88 86 SER A CA 1
ATOM 655 C C . SER A 1 86 ? 16.071 -7.689 12.868 1.00 91.88 86 SER A C 1
ATOM 657 O O . SER A 1 86 ? 15.695 -7.678 11.690 1.00 91.88 86 SER A O 1
ATOM 659 N N . SER A 1 87 ? 15.505 -6.888 13.773 1.00 89.69 87 SER A N 1
ATOM 660 C CA . SER A 1 87 ? 14.458 -5.914 13.435 1.00 89.69 87 SER A CA 1
ATOM 661 C C . SER A 1 87 ? 14.901 -4.905 12.370 1.00 89.69 87 SER A C 1
ATOM 663 O O . SER A 1 87 ? 14.079 -4.466 11.560 1.00 89.69 87 SER A O 1
ATOM 665 N N . ASP A 1 88 ? 16.188 -4.554 12.341 1.00 85.44 88 ASP A N 1
ATOM 666 C CA . ASP A 1 88 ? 16.747 -3.628 11.356 1.00 85.44 88 ASP A CA 1
ATOM 667 C C . ASP A 1 88 ? 16.977 -4.304 10.002 1.00 85.44 88 ASP A C 1
ATOM 669 O O . ASP A 1 88 ? 16.611 -3.730 8.975 1.00 85.44 88 ASP A O 1
ATOM 673 N N . GLN A 1 89 ? 17.453 -5.555 9.983 1.00 85.38 89 GLN A N 1
ATOM 674 C CA . GLN A 1 89 ? 17.539 -6.358 8.756 1.00 85.38 89 GLN A CA 1
ATOM 675 C C . GLN A 1 89 ? 16.154 -6.545 8.125 1.00 85.38 89 GLN A C 1
ATOM 677 O O . GLN A 1 89 ? 15.955 -6.271 6.939 1.00 85.38 89 GLN A O 1
ATOM 682 N N . ARG A 1 90 ? 15.151 -6.909 8.933 1.00 90.00 90 ARG A N 1
ATOM 683 C CA . ARG A 1 90 ? 13.753 -6.995 8.490 1.00 90.00 90 ARG A CA 1
ATOM 684 C C . ARG A 1 90 ? 13.248 -5.663 7.931 1.00 90.00 90 ARG A C 1
ATOM 686 O O . ARG A 1 90 ? 12.525 -5.640 6.936 1.00 90.00 90 ARG A O 1
ATOM 693 N N . ARG A 1 91 ? 13.601 -4.539 8.561 1.00 83.75 91 ARG A N 1
ATOM 694 C CA . ARG A 1 91 ? 13.200 -3.197 8.110 1.00 83.75 91 ARG A CA 1
ATOM 695 C C . ARG A 1 91 ? 13.833 -2.840 6.767 1.00 83.75 91 ARG A C 1
ATOM 697 O O . ARG A 1 91 ? 13.132 -2.308 5.907 1.00 83.75 91 ARG A O 1
ATOM 704 N N . ALA A 1 92 ? 15.114 -3.145 6.586 1.00 79.88 92 ALA A N 1
ATOM 705 C CA . ALA A 1 92 ? 15.798 -2.964 5.313 1.00 79.88 92 ALA A CA 1
ATOM 706 C C . ALA A 1 92 ? 15.124 -3.808 4.222 1.00 79.88 92 ALA A C 1
ATOM 708 O O . ALA A 1 92 ? 14.705 -3.260 3.205 1.00 79.88 92 ALA A O 1
ATOM 709 N N . ALA A 1 93 ? 14.881 -5.096 4.482 1.00 85.00 93 ALA A N 1
ATOM 710 C CA . ALA A 1 93 ? 14.183 -5.990 3.560 1.00 85.00 93 ALA A CA 1
ATOM 711 C C . ALA A 1 93 ? 12.748 -5.555 3.239 1.00 85.00 93 ALA A C 1
ATOM 713 O O . ALA A 1 93 ? 12.301 -5.682 2.102 1.00 85.00 93 ALA A O 1
ATOM 714 N N . LYS A 1 94 ? 12.033 -4.966 4.205 1.00 87.44 94 LYS A N 1
ATOM 715 C CA . LYS A 1 94 ? 10.737 -4.325 3.954 1.00 87.44 94 LYS A CA 1
ATOM 716 C C . LYS A 1 94 ? 10.855 -3.228 2.904 1.00 87.44 94 LYS A C 1
ATOM 718 O O . LYS A 1 94 ? 10.084 -3.215 1.950 1.00 87.44 94 LYS A O 1
ATOM 723 N N . ALA A 1 95 ? 11.823 -2.333 3.062 1.00 81.50 95 ALA A N 1
ATOM 724 C CA . ALA A 1 95 ? 12.035 -1.244 2.122 1.00 81.50 95 ALA A CA 1
ATOM 725 C C . ALA A 1 95 ? 12.520 -1.741 0.744 1.00 81.50 95 ALA A C 1
ATOM 727 O O . ALA A 1 95 ? 12.132 -1.161 -0.265 1.00 81.50 95 ALA A O 1
ATOM 728 N N . ILE A 1 96 ? 13.290 -2.835 0.696 1.00 82.50 96 ILE A N 1
ATOM 729 C CA . ILE A 1 96 ? 13.668 -3.527 -0.547 1.00 82.50 96 ILE A CA 1
ATOM 730 C C . ILE A 1 96 ? 12.435 -4.103 -1.251 1.00 82.50 96 ILE A C 1
ATOM 732 O O . ILE A 1 96 ? 12.210 -3.775 -2.410 1.00 82.50 96 ILE A O 1
ATOM 736 N N . ASN A 1 97 ? 11.625 -4.921 -0.562 1.00 85.31 97 ASN A N 1
ATOM 737 C CA . ASN A 1 97 ? 10.433 -5.552 -1.144 1.00 85.31 97 ASN A CA 1
ATOM 738 C C . ASN A 1 97 ? 9.505 -4.498 -1.738 1.00 85.31 97 ASN A C 1
ATOM 740 O O . ASN A 1 97 ? 9.125 -4.608 -2.896 1.00 85.31 97 ASN A O 1
ATOM 744 N N . PHE A 1 98 ? 9.191 -3.449 -0.972 1.00 84.12 98 PHE A N 1
ATOM 745 C CA . PHE A 1 98 ? 8.376 -2.353 -1.484 1.00 84.12 98 PHE A CA 1
ATOM 746 C C . PHE A 1 98 ? 9.055 -1.647 -2.654 1.00 84.12 98 PHE A C 1
ATOM 748 O O . PHE A 1 98 ? 8.412 -1.419 -3.668 1.00 84.12 98 PHE A O 1
ATOM 755 N N . GLY A 1 99 ? 10.353 -1.360 -2.565 1.00 85.81 99 GLY A N 1
ATOM 756 C CA . GLY A 1 99 ? 11.103 -0.789 -3.676 1.00 85.81 99 GLY A CA 1
ATOM 757 C C . GLY A 1 99 ? 10.923 -1.581 -4.969 1.00 85.81 99 GLY A C 1
ATOM 758 O O . GLY A 1 99 ? 10.475 -1.026 -5.969 1.00 85.81 99 GLY A O 1
ATOM 759 N N . LEU A 1 100 ? 11.234 -2.875 -4.945 1.00 84.81 100 LEU A N 1
ATOM 760 C CA . LEU A 1 100 ? 11.198 -3.733 -6.130 1.00 84.81 100 LEU A CA 1
ATOM 761 C C . LEU A 1 100 ? 9.782 -3.910 -6.679 1.00 84.81 100 LEU A C 1
ATOM 763 O O . LEU A 1 100 ? 9.574 -3.741 -7.878 1.00 84.81 100 LEU A O 1
ATOM 767 N N . ILE A 1 101 ? 8.805 -4.133 -5.799 1.00 81.81 101 ILE A N 1
ATOM 768 C CA . ILE A 1 101 ? 7.379 -4.228 -6.150 1.00 81.81 101 ILE A CA 1
ATOM 769 C C . ILE A 1 101 ? 6.868 -2.932 -6.786 1.00 81.81 101 ILE A C 1
ATOM 771 O O . ILE A 1 101 ? 6.025 -2.984 -7.678 1.00 81.81 101 ILE A O 1
ATOM 775 N N . TYR A 1 102 ? 7.419 -1.779 -6.392 1.00 81.31 102 TYR A N 1
ATOM 776 C CA . TYR A 1 102 ? 7.077 -0.476 -6.962 1.00 81.31 102 TYR A CA 1
ATOM 777 C C . TYR A 1 102 ? 7.991 -0.015 -8.112 1.00 81.31 102 TYR A C 1
ATOM 779 O O . TYR A 1 102 ? 8.043 1.177 -8.443 1.00 81.31 102 TYR A O 1
ATOM 787 N N . GLY A 1 103 ? 8.745 -0.932 -8.724 1.00 83.19 103 GLY A N 1
ATOM 788 C CA . GLY A 1 103 ? 9.566 -0.630 -9.899 1.00 83.19 103 GLY A CA 1
ATOM 789 C C . GLY A 1 103 ? 10.849 0.150 -9.604 1.00 83.19 103 GLY A C 1
ATOM 790 O O . GLY A 1 103 ? 11.331 0.900 -10.459 1.00 83.19 103 GLY A O 1
ATOM 791 N N . MET A 1 104 ? 11.414 0.010 -8.404 1.00 86.69 104 MET A N 1
ATOM 792 C CA . MET A 1 104 ? 12.767 0.479 -8.101 1.00 86.69 104 MET A CA 1
ATOM 793 C C . MET A 1 104 ? 13.779 -0.241 -8.995 1.00 86.69 104 MET A C 1
ATOM 795 O O . MET A 1 104 ? 13.763 -1.461 -9.129 1.00 86.69 104 MET A O 1
ATOM 799 N N . SER A 1 105 ? 14.687 0.522 -9.598 1.00 86.25 105 SER A N 1
ATOM 800 C CA . SER A 1 105 ? 15.776 -0.039 -10.397 1.00 86.25 105 SER A CA 1
ATOM 801 C C . SER A 1 105 ? 16.903 -0.574 -9.511 1.00 86.25 105 SER A C 1
ATOM 803 O O . SER A 1 105 ? 17.068 -0.134 -8.372 1.00 86.25 105 SER A O 1
ATOM 805 N N . ALA A 1 106 ? 17.764 -1.430 -10.068 1.00 87.81 106 ALA A N 1
ATOM 806 C CA . ALA A 1 106 ? 18.996 -1.864 -9.403 1.00 87.81 106 ALA A CA 1
ATOM 807 C C . ALA A 1 106 ? 19.876 -0.682 -8.948 1.00 87.81 106 ALA A C 1
ATOM 809 O O . ALA A 1 106 ? 20.530 -0.757 -7.915 1.00 87.81 106 ALA A O 1
ATOM 810 N N . PHE A 1 107 ? 19.850 0.447 -9.666 1.00 88.00 107 PHE A N 1
ATOM 811 C CA . PHE A 1 107 ? 20.527 1.674 -9.233 1.00 88.00 107 PHE A CA 1
ATOM 812 C C . PHE A 1 107 ? 19.924 2.246 -7.939 1.00 88.00 107 PHE A C 1
ATOM 814 O O . PHE A 1 107 ? 20.659 2.584 -7.012 1.00 88.00 107 PHE A O 1
ATOM 821 N N . GLY A 1 108 ? 18.590 2.335 -7.863 1.00 86.94 108 GLY A N 1
ATOM 822 C CA . GLY A 1 108 ? 17.891 2.789 -6.658 1.00 86.94 108 GLY A CA 1
ATOM 823 C C . GLY A 1 108 ? 18.148 1.862 -5.470 1.00 86.94 108 GLY A C 1
ATOM 824 O O . GLY A 1 108 ? 18.470 2.334 -4.381 1.00 86.94 108 GLY A O 1
ATOM 825 N N . LEU A 1 109 ? 18.107 0.552 -5.720 1.00 85.62 109 LEU A N 1
ATOM 826 C CA . LEU A 1 109 ? 18.411 -0.467 -4.724 1.00 85.62 109 LEU A CA 1
ATOM 827 C C . LEU A 1 109 ? 19.860 -0.366 -4.227 1.00 85.62 109 LEU A C 1
ATOM 829 O O . LEU A 1 109 ? 20.095 -0.347 -3.021 1.00 85.62 109 LEU A O 1
ATOM 833 N N . GLY A 1 110 ? 20.826 -0.248 -5.142 1.00 86.06 110 GLY A N 1
ATOM 834 C CA . GLY A 1 110 ? 22.245 -0.134 -4.806 1.00 86.06 110 GLY A CA 1
ATOM 835 C C . GLY A 1 110 ? 22.536 1.078 -3.927 1.00 86.06 110 GLY A C 1
ATOM 836 O O . GLY A 1 110 ? 23.248 0.958 -2.936 1.00 86.06 110 GLY A O 1
ATOM 837 N N . ARG A 1 111 ? 21.900 2.222 -4.209 1.00 86.44 111 ARG A N 1
ATOM 838 C CA . ARG A 1 111 ? 22.009 3.419 -3.365 1.00 86.44 111 ARG A CA 1
ATOM 839 C C . ARG A 1 111 ? 21.396 3.216 -1.977 1.00 86.44 111 ARG A C 1
ATOM 841 O O . ARG A 1 111 ? 21.929 3.731 -1.003 1.00 86.44 111 ARG A O 1
ATOM 848 N N . GLN A 1 112 ? 20.281 2.497 -1.880 1.00 80.06 112 GLN A N 1
ATOM 849 C CA . GLN A 1 112 ? 19.597 2.266 -0.607 1.00 80.06 112 GLN A CA 1
ATOM 850 C C . GLN A 1 112 ? 20.335 1.266 0.293 1.00 80.06 112 GLN A C 1
ATOM 852 O O . GLN A 1 112 ? 20.279 1.391 1.514 1.00 80.06 112 GLN A O 1
ATOM 857 N N . LEU A 1 113 ? 21.019 0.288 -0.302 1.00 77.88 113 LEU A N 1
ATOM 858 C CA . LEU A 1 113 ? 21.751 -0.761 0.413 1.00 77.88 113 LEU A CA 1
ATOM 859 C C . LEU A 1 113 ? 23.267 -0.539 0.460 1.00 77.88 113 LEU A C 1
ATOM 861 O O . LEU A 1 113 ? 23.979 -1.391 0.980 1.00 77.88 113 LEU A O 1
ATOM 865 N N . ASN A 1 114 ? 23.765 0.577 -0.080 1.00 83.50 114 ASN A N 1
ATOM 866 C CA . ASN A 1 114 ? 25.196 0.834 -0.271 1.00 83.50 114 ASN A CA 1
ATOM 867 C C . ASN A 1 114 ? 25.920 -0.325 -0.993 1.00 83.50 114 ASN A C 1
ATOM 869 O O . ASN A 1 114 ? 27.022 -0.720 -0.618 1.00 83.50 114 ASN A O 1
ATOM 873 N N . LEU A 1 115 ? 25.293 -0.879 -2.036 1.00 82.88 115 LEU A N 1
ATOM 874 C CA . LEU A 1 115 ? 25.842 -1.959 -2.860 1.00 82.88 115 LEU A CA 1
ATOM 875 C C . LEU A 1 115 ? 26.404 -1.428 -4.180 1.00 82.88 115 LEU A C 1
ATOM 877 O O . LEU A 1 115 ? 25.939 -0.426 -4.729 1.00 82.88 115 LEU A O 1
ATOM 881 N N . THR A 1 116 ? 27.364 -2.163 -4.745 1.00 89.50 116 THR A N 1
ATOM 882 C CA . THR A 1 116 ? 27.790 -1.945 -6.132 1.00 89.50 116 THR A CA 1
ATOM 883 C C . THR A 1 116 ? 26.629 -2.221 -7.089 1.00 89.50 116 THR A C 1
ATOM 885 O O . THR A 1 116 ? 25.727 -3.011 -6.796 1.00 89.50 116 THR A O 1
ATOM 888 N N . ARG A 1 117 ? 26.660 -1.600 -8.274 1.00 88.56 117 ARG A N 1
ATOM 889 C CA . ARG A 1 117 ? 25.625 -1.800 -9.301 1.00 88.56 117 ARG A CA 1
ATOM 890 C C . ARG A 1 117 ? 25.435 -3.279 -9.659 1.00 88.56 117 ARG A C 1
ATOM 892 O O . ARG A 1 117 ? 24.297 -3.708 -9.809 1.00 88.56 117 ARG A O 1
ATOM 899 N N . ASN A 1 118 ? 26.525 -4.040 -9.774 1.00 91.00 118 ASN A N 1
ATOM 900 C CA . ASN A 1 118 ? 26.473 -5.457 -10.141 1.00 91.00 118 ASN A CA 1
ATOM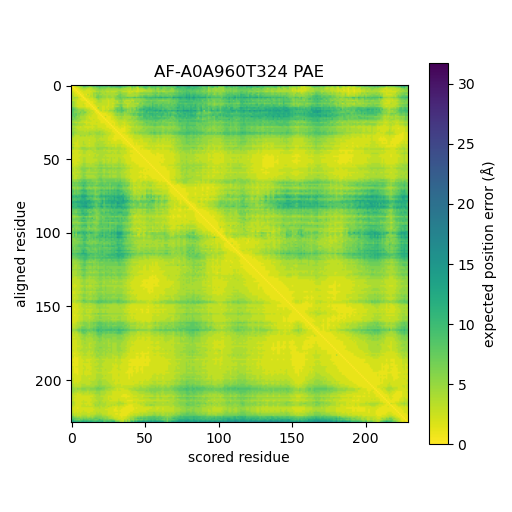 901 C C . ASN A 1 118 ? 25.808 -6.295 -9.044 1.00 91.00 118 ASN A C 1
ATOM 903 O O . ASN A 1 118 ? 24.930 -7.093 -9.350 1.00 91.00 118 ASN A O 1
ATOM 907 N N . ASN A 1 119 ? 26.151 -6.058 -7.774 1.00 85.12 119 ASN A N 1
ATOM 908 C CA . ASN A 1 119 ? 25.540 -6.777 -6.654 1.00 85.12 119 ASN A CA 1
ATOM 909 C C . ASN A 1 119 ? 24.053 -6.434 -6.516 1.00 85.12 119 ASN A C 1
ATOM 911 O O . ASN A 1 119 ? 23.233 -7.315 -6.279 1.00 85.12 119 ASN A O 1
ATOM 915 N N . ALA A 1 120 ? 23.693 -5.163 -6.708 1.00 87.50 120 ALA A N 1
ATOM 916 C CA . ALA A 1 120 ? 22.297 -4.754 -6.701 1.00 87.50 120 ALA A CA 1
ATOM 917 C C . ALA A 1 120 ? 21.512 -5.400 -7.853 1.00 87.50 120 ALA A C 1
ATOM 919 O O . ALA A 1 120 ? 20.400 -5.861 -7.630 1.00 87.50 120 ALA A O 1
ATOM 920 N N . GLN A 1 121 ? 22.080 -5.472 -9.063 1.00 90.00 121 GLN A N 1
ATOM 921 C CA . GLN A 1 121 ? 21.430 -6.128 -10.200 1.00 90.00 121 GLN A CA 1
ATOM 922 C C . GLN A 1 121 ? 21.250 -7.629 -9.959 1.00 90.00 121 GLN A C 1
ATOM 924 O O . GLN A 1 121 ? 20.135 -8.113 -10.098 1.00 90.00 121 GLN A O 1
ATOM 929 N N . ALA A 1 122 ? 22.294 -8.326 -9.501 1.00 87.56 122 ALA A N 1
ATOM 930 C CA . ALA A 1 122 ? 22.211 -9.746 -9.162 1.00 87.56 122 ALA A CA 1
ATOM 931 C C . ALA A 1 122 ? 21.114 -10.023 -8.123 1.00 87.56 122 ALA A C 1
ATOM 933 O O . ALA A 1 122 ? 20.382 -11.002 -8.226 1.00 87.56 122 ALA A O 1
ATOM 934 N N . TYR A 1 123 ? 20.950 -9.122 -7.152 1.00 83.62 123 TYR A N 1
ATOM 935 C CA . TYR A 1 123 ? 19.871 -9.219 -6.180 1.00 83.62 123 TYR A CA 1
ATOM 936 C C . TYR A 1 123 ? 18.482 -9.009 -6.805 1.00 83.62 123 TYR A C 1
ATOM 938 O O . TYR A 1 123 ? 17.546 -9.738 -6.484 1.00 83.62 123 TYR A O 1
ATOM 946 N N . VAL A 1 124 ? 18.329 -8.017 -7.690 1.00 88.31 124 VAL A N 1
ATOM 947 C CA . VAL A 1 124 ? 17.073 -7.807 -8.431 1.00 88.31 124 VAL A CA 1
ATOM 948 C C . VAL A 1 124 ? 16.716 -9.045 -9.253 1.00 88.31 124 VAL A C 1
ATOM 950 O O . VAL A 1 124 ? 15.560 -9.466 -9.245 1.00 88.31 124 VAL A O 1
ATOM 953 N N . ASP A 1 125 ? 17.700 -9.640 -9.921 1.00 89.62 125 ASP A N 1
ATOM 954 C CA . ASP A 1 125 ? 17.509 -10.825 -10.754 1.00 89.62 125 ASP A CA 1
ATOM 955 C C . ASP A 1 125 ? 17.069 -12.023 -9.901 1.00 89.62 125 ASP A C 1
ATOM 957 O O . ASP A 1 125 ? 16.042 -12.631 -10.193 1.00 89.62 125 ASP A O 1
ATOM 961 N N . LEU A 1 126 ? 17.756 -12.277 -8.781 1.00 85.88 126 LEU A N 1
ATOM 962 C CA . LEU A 1 126 ? 17.398 -13.326 -7.820 1.00 85.88 126 LEU A CA 1
ATOM 963 C C . LEU A 1 126 ? 15.986 -13.132 -7.243 1.00 85.88 126 LEU A C 1
ATOM 965 O O . LEU A 1 126 ? 15.216 -14.084 -7.104 1.00 85.88 126 LEU A O 1
ATOM 969 N N . TYR A 1 127 ? 15.619 -11.888 -6.923 1.00 87.12 127 TYR A N 1
ATOM 970 C CA . TYR A 1 127 ? 14.284 -11.568 -6.422 1.00 87.12 127 TYR A CA 1
ATOM 971 C C . TYR A 1 127 ? 13.199 -11.940 -7.438 1.00 87.12 127 TYR A C 1
ATOM 973 O O . TYR A 1 127 ? 12.190 -12.544 -7.076 1.00 87.12 127 TYR A O 1
ATOM 981 N N . PHE A 1 128 ? 13.400 -11.605 -8.712 1.00 90.19 128 PHE A N 1
ATOM 982 C CA . PHE A 1 128 ? 12.426 -11.904 -9.756 1.00 90.19 128 PHE A CA 1
ATOM 983 C C . PHE A 1 128 ? 12.468 -13.349 -10.256 1.00 90.19 128 PHE A C 1
ATOM 985 O O . PHE A 1 128 ? 11.451 -13.835 -10.740 1.00 90.19 128 PHE A O 1
ATOM 992 N N . GLU A 1 129 ? 13.585 -14.057 -10.104 1.00 90.38 129 GLU A N 1
ATOM 993 C CA . GLU A 1 129 ? 13.635 -15.513 -10.270 1.00 90.38 129 GLU A CA 1
ATOM 994 C C . GLU A 1 129 ? 12.760 -16.208 -9.219 1.00 90.38 129 GLU A C 1
ATOM 996 O O . GLU A 1 129 ? 12.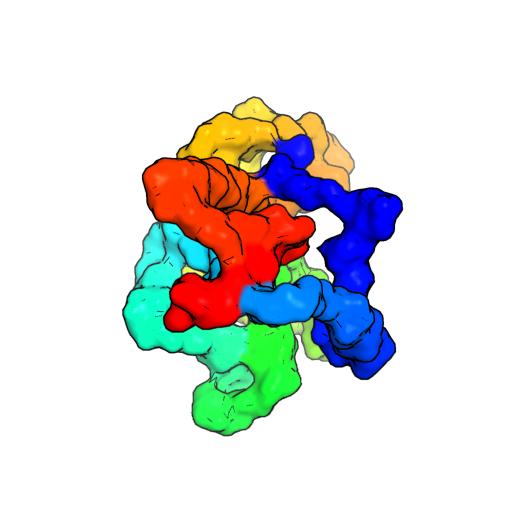036 -17.157 -9.517 1.00 90.38 129 GLU A O 1
ATOM 1001 N N . ARG A 1 130 ? 12.768 -15.688 -7.987 1.00 86.62 130 ARG A N 1
ATOM 1002 C CA . ARG A 1 130 ? 11.954 -16.196 -6.882 1.00 86.62 130 ARG A CA 1
ATOM 1003 C C . ARG A 1 130 ? 10.469 -15.851 -6.996 1.00 86.62 130 ARG A C 1
ATOM 1005 O O . ARG A 1 130 ? 9.641 -16.661 -6.575 1.00 86.62 130 ARG A O 1
ATOM 1012 N N . TYR A 1 131 ? 10.158 -14.663 -7.508 1.00 90.31 131 TYR A N 1
ATOM 1013 C CA . TYR A 1 131 ? 8.795 -14.157 -7.695 1.00 90.31 131 TYR A CA 1
ATOM 1014 C C . TYR A 1 131 ? 8.526 -13.854 -9.182 1.00 90.31 131 TYR A C 1
ATOM 1016 O O . TYR A 1 131 ? 8.360 -12.687 -9.569 1.00 90.31 131 TYR A O 1
ATOM 1024 N N . PRO A 1 132 ? 8.515 -14.884 -10.051 1.00 94.00 132 PRO A N 1
ATOM 1025 C CA . PRO A 1 132 ? 8.405 -14.695 -11.494 1.00 94.00 132 PRO A CA 1
ATOM 1026 C C . PRO A 1 132 ? 7.059 -14.090 -11.908 1.00 94.00 132 PRO A C 1
ATOM 1028 O O . PRO A 1 132 ? 7.004 -13.343 -12.888 1.00 94.00 132 PRO A O 1
ATOM 1031 N N . GLY A 1 133 ? 5.984 -14.348 -11.151 1.00 95.88 133 GLY A N 1
ATOM 1032 C CA . GLY A 1 133 ? 4.671 -13.755 -11.404 1.00 95.88 133 GLY A CA 1
ATOM 1033 C C . GLY A 1 133 ? 4.693 -12.240 -11.223 1.00 95.88 133 GLY A C 1
ATOM 1034 O O . GLY A 1 133 ? 4.103 -11.509 -12.018 1.00 95.88 133 GLY A O 1
ATOM 1035 N N . VAL A 1 134 ? 5.448 -11.743 -10.235 1.00 94.19 134 VAL A N 1
ATOM 1036 C CA . VAL A 1 134 ? 5.608 -10.299 -9.998 1.00 94.19 134 VAL A CA 1
ATOM 1037 C C . VAL A 1 134 ? 6.316 -9.640 -11.179 1.00 94.19 134 VAL A C 1
ATOM 1039 O O . VAL A 1 134 ? 5.842 -8.621 -11.683 1.00 94.19 134 VAL A O 1
ATOM 1042 N N . LYS A 1 135 ? 7.412 -10.237 -11.671 1.00 94.31 135 LYS A N 1
ATOM 1043 C CA . LYS A 1 135 ? 8.123 -9.721 -12.852 1.00 94.31 135 LYS A CA 1
ATOM 1044 C C . LYS A 1 135 ? 7.205 -9.676 -14.071 1.00 94.31 135 LYS A C 1
ATOM 1046 O O . LYS A 1 135 ? 7.132 -8.648 -14.742 1.00 94.31 135 LYS A O 1
ATOM 1051 N N . LYS A 1 136 ? 6.492 -10.777 -14.327 1.00 96.50 136 LYS A N 1
ATOM 1052 C CA . LYS A 1 136 ? 5.539 -10.891 -15.434 1.00 96.50 136 LYS A CA 1
ATOM 1053 C C . LYS A 1 136 ? 4.486 -9.783 -15.367 1.00 96.50 136 LYS A C 1
ATOM 1055 O O . LYS A 1 136 ? 4.342 -9.038 -16.330 1.00 96.50 136 LYS A O 1
ATOM 1060 N N . TYR A 1 137 ? 3.845 -9.601 -14.213 1.00 96.19 137 TYR A N 1
ATOM 1061 C CA . TYR A 1 137 ? 2.864 -8.536 -14.003 1.00 96.19 137 TYR A CA 1
ATOM 1062 C C . TYR A 1 137 ? 3.439 -7.139 -14.263 1.00 96.19 137 TYR A C 1
ATOM 1064 O O . TYR A 1 137 ? 2.795 -6.316 -14.915 1.00 96.19 137 TYR A O 1
ATOM 1072 N N . MET A 1 138 ? 4.655 -6.852 -13.791 1.00 94.94 138 MET A N 1
ATOM 1073 C CA . MET A 1 138 ? 5.295 -5.551 -14.015 1.00 94.94 138 MET A CA 1
ATOM 1074 C C . MET A 1 138 ? 5.600 -5.294 -15.495 1.00 94.94 138 MET A C 1
ATOM 1076 O O . MET A 1 138 ? 5.495 -4.155 -15.953 1.00 94.94 138 MET A O 1
ATOM 1080 N N . ASP A 1 139 ? 6.013 -6.321 -16.235 1.00 95.06 139 ASP A N 1
ATOM 1081 C CA . ASP A 1 139 ? 6.302 -6.226 -17.668 1.00 95.06 139 ASP A CA 1
ATOM 1082 C C . ASP A 1 139 ? 5.007 -6.035 -18.475 1.00 95.06 139 ASP A C 1
ATOM 1084 O O . ASP A 1 139 ? 4.897 -5.081 -19.249 1.00 95.06 139 ASP A O 1
ATOM 1088 N N . GLU A 1 140 ? 3.989 -6.858 -18.213 1.00 96.62 140 GLU A N 1
ATOM 1089 C CA . GLU A 1 140 ? 2.675 -6.785 -18.864 1.00 96.62 140 GLU A CA 1
ATOM 1090 C C . GLU A 1 140 ? 1.963 -5.459 -18.572 1.00 96.62 140 GLU A C 1
ATOM 1092 O O . GLU A 1 140 ? 1.437 -4.822 -19.483 1.00 96.62 140 GLU A O 1
ATOM 1097 N N . THR A 1 141 ? 2.008 -4.975 -17.326 1.00 96.56 141 THR A N 1
ATOM 1098 C CA . THR A 1 141 ? 1.394 -3.691 -16.948 1.00 96.56 141 THR A CA 1
ATOM 1099 C C . THR A 1 141 ? 2.045 -2.520 -17.680 1.00 96.56 141 THR A C 1
ATOM 1101 O O . THR A 1 141 ? 1.353 -1.603 -18.122 1.00 96.56 141 THR A O 1
ATOM 1104 N N . ARG A 1 142 ? 3.376 -2.538 -17.847 1.00 95.25 142 ARG A N 1
ATOM 1105 C CA . ARG A 1 142 ? 4.094 -1.504 -18.610 1.00 95.25 142 ARG A CA 1
ATOM 1106 C C . ARG A 1 142 ? 3.702 -1.524 -20.080 1.00 95.25 142 ARG A C 1
ATOM 1108 O O . ARG A 1 142 ? 3.450 -0.462 -20.647 1.00 95.25 142 ARG A O 1
ATOM 1115 N N . GLN A 1 143 ? 3.625 -2.712 -20.673 1.00 96.56 143 GLN A N 1
ATOM 1116 C CA . GLN A 1 143 ? 3.192 -2.873 -22.055 1.00 96.56 143 GLN A CA 1
ATOM 1117 C C . GLN A 1 143 ? 1.755 -2.374 -22.243 1.00 96.56 143 GLN A C 1
ATOM 1119 O O . GLN A 1 143 ? 1.507 -1.522 -23.092 1.00 96.56 143 GLN A O 1
ATOM 1124 N N . HIS A 1 144 ? 0.831 -2.820 -21.397 1.00 96.31 144 HIS A N 1
ATOM 1125 C CA . HIS A 1 144 ? -0.573 -2.430 -21.456 1.00 96.31 144 HIS A CA 1
ATOM 1126 C C . HIS A 1 144 ? -0.767 -0.917 -21.287 1.00 96.31 144 HIS A C 1
ATOM 1128 O O . HIS A 1 144 ? -1.486 -0.280 -22.058 1.00 96.31 144 HIS A O 1
ATOM 1134 N N . ALA A 1 145 ? -0.057 -0.312 -20.330 1.00 97.00 145 ALA A N 1
ATOM 1135 C CA . ALA A 1 145 ? -0.052 1.132 -20.135 1.00 97.00 145 ALA A CA 1
ATOM 1136 C C . ALA A 1 145 ? 0.470 1.875 -21.372 1.00 97.00 145 ALA A C 1
ATOM 1138 O O . ALA A 1 145 ? -0.081 2.910 -21.753 1.00 97.00 145 ALA A O 1
ATOM 1139 N N . ALA A 1 146 ? 1.523 1.354 -22.007 1.00 96.31 146 ALA A N 1
ATOM 1140 C CA . ALA A 1 146 ? 2.061 1.909 -23.239 1.00 96.31 146 ALA A CA 1
ATOM 1141 C C . ALA A 1 146 ? 1.104 1.719 -24.422 1.00 96.31 146 ALA A C 1
ATOM 1143 O O . ALA A 1 146 ? 1.068 2.571 -25.295 1.00 96.31 146 ALA A O 1
ATOM 1144 N N . GLU A 1 147 ? 0.296 0.668 -24.474 1.00 96.38 147 GLU A N 1
ATOM 1145 C CA . GLU A 1 147 ? -0.682 0.467 -25.546 1.00 96.38 147 GLU A CA 1
ATOM 1146 C C . GLU A 1 147 ? -1.890 1.399 -25.371 1.00 96.38 147 GLU A C 1
ATOM 1148 O O . GLU A 1 147 ? -2.171 2.220 -26.253 1.00 96.38 147 GLU A O 1
ATOM 1153 N N . GLN A 1 148 ? -2.541 1.338 -24.204 1.00 96.69 148 GLN A N 1
ATOM 1154 C CA . GLN A 1 148 ? -3.834 1.978 -23.936 1.00 96.69 148 GLN A CA 1
ATOM 1155 C C . GLN A 1 148 ? -3.738 3.412 -23.400 1.00 96.69 148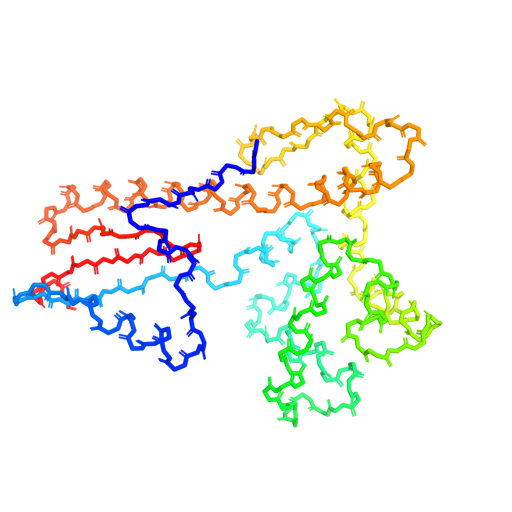 GLN A C 1
ATOM 1157 O O . GLN A 1 148 ? -4.688 4.186 -23.510 1.00 96.69 148 GLN A O 1
ATOM 1162 N N . GLY A 1 149 ? -2.598 3.796 -22.821 1.00 97.12 149 GLY A N 1
ATOM 1163 C CA . GLY A 1 149 ? -2.394 5.123 -22.232 1.00 97.12 149 GLY A CA 1
ATOM 1164 C C . GLY A 1 149 ? -2.953 5.290 -20.815 1.00 97.12 149 GLY A C 1
ATOM 1165 O O . GLY A 1 149 ? -2.934 6.404 -20.284 1.00 97.12 149 GLY A O 1
ATOM 1166 N N . TYR A 1 150 ? -3.442 4.220 -20.186 1.00 97.75 150 TYR A N 1
ATOM 1167 C CA . TYR A 1 150 ? -3.904 4.207 -18.799 1.00 97.75 150 TYR A CA 1
ATOM 1168 C C . TYR A 1 150 ? -3.703 2.830 -18.152 1.00 97.75 150 TYR A C 1
ATOM 1170 O O . TYR A 1 150 ? -3.383 1.856 -18.826 1.00 97.75 150 TYR A O 1
ATOM 1178 N N . VAL A 1 151 ? -3.895 2.768 -16.836 1.00 97.81 151 VAL A N 1
ATOM 1179 C CA . VAL A 1 151 ? -3.979 1.527 -16.047 1.00 97.81 151 VAL A CA 1
ATOM 1180 C C . VAL A 1 151 ? -5.227 1.540 -15.169 1.00 97.81 151 VAL A C 1
ATOM 1182 O O . VAL A 1 151 ? -5.755 2.616 -14.872 1.00 97.81 151 VAL A O 1
ATOM 1185 N N . GLU A 1 152 ? -5.694 0.366 -14.747 1.00 97.81 152 GLU A N 1
ATOM 1186 C CA . GLU A 1 152 ? -6.928 0.195 -13.972 1.00 97.81 152 GLU A CA 1
ATOM 1187 C C . GLU A 1 152 ? -6.685 -0.475 -12.614 1.00 97.81 152 GLU A C 1
ATOM 1189 O O . GLU A 1 152 ? -5.765 -1.273 -12.447 1.00 97.81 152 GLU A O 1
ATOM 1194 N N . THR A 1 153 ? -7.513 -0.138 -11.625 1.00 98.25 153 THR A N 1
ATOM 1195 C CA . THR A 1 153 ? -7.632 -0.908 -10.378 1.00 98.25 153 THR A CA 1
ATOM 1196 C C . THR A 1 153 ? -8.503 -2.144 -10.599 1.00 98.25 153 THR A C 1
ATOM 1198 O O . THR A 1 153 ? -9.231 -2.226 -11.588 1.00 98.25 153 THR A O 1
ATOM 1201 N N . VAL A 1 154 ? -8.518 -3.069 -9.632 1.00 97.94 154 VAL A N 1
ATOM 1202 C CA . VAL A 1 154 ? -9.408 -4.251 -9.656 1.00 97.94 154 VAL A CA 1
ATOM 1203 C C . VAL A 1 154 ? -10.887 -3.868 -9.813 1.00 97.94 154 VAL A C 1
ATOM 1205 O O . VAL A 1 154 ? -11.671 -4.623 -10.378 1.00 97.94 154 VAL A O 1
ATOM 1208 N N . PHE A 1 155 ? -11.277 -2.678 -9.350 1.00 97.81 155 PHE A N 1
ATOM 1209 C CA . PHE A 1 155 ? -12.652 -2.178 -9.429 1.00 97.81 155 PHE A CA 1
ATOM 1210 C C . PHE A 1 155 ? -12.892 -1.235 -10.622 1.00 97.81 155 PHE A C 1
ATOM 1212 O O . PHE A 1 155 ? -13.903 -0.536 -10.655 1.00 97.81 155 PHE A O 1
ATOM 1219 N N . GLY A 1 156 ? -11.972 -1.184 -11.591 1.00 97.31 156 GLY A N 1
ATOM 1220 C CA . GLY A 1 156 ? -12.137 -0.434 -12.841 1.00 97.31 156 GLY A CA 1
ATOM 1221 C C . GLY A 1 156 ? -11.825 1.064 -12.756 1.00 97.31 156 GLY A C 1
ATOM 1222 O O . GLY A 1 156 ? -12.122 1.813 -13.688 1.00 97.31 156 GLY A O 1
ATOM 1223 N N . ARG A 1 157 ? -11.214 1.555 -11.667 1.00 97.69 157 ARG A N 1
ATOM 1224 C CA . ARG A 1 157 ? -10.759 2.954 -11.604 1.00 97.69 157 ARG A CA 1
ATOM 1225 C C . ARG A 1 157 ? -9.553 3.140 -12.518 1.00 97.69 157 ARG A C 1
ATOM 1227 O O . ARG A 1 157 ? -8.526 2.507 -12.308 1.00 97.69 157 ARG A O 1
ATOM 1234 N N . ARG A 1 158 ? -9.635 4.093 -13.447 1.00 97.88 158 ARG A N 1
ATOM 1235 C CA . ARG A 1 158 ? -8.550 4.421 -14.386 1.00 97.88 158 ARG A CA 1
ATOM 1236 C C . ARG A 1 158 ? -7.587 5.478 -13.858 1.00 97.88 158 ARG A C 1
ATOM 1238 O O . ARG A 1 158 ? -8.005 6.487 -13.284 1.00 97.88 158 ARG A O 1
ATOM 1245 N N . LEU A 1 159 ? -6.304 5.301 -14.162 1.00 97.75 159 LEU A N 1
ATOM 1246 C CA . LEU A 1 159 ? -5.287 6.347 -14.125 1.00 97.75 159 LEU A CA 1
ATOM 1247 C C . LEU A 1 159 ? -4.651 6.504 -15.510 1.00 97.75 159 LEU A C 1
ATOM 1249 O O . LEU A 1 159 ? -3.930 5.621 -15.964 1.00 97.75 159 LEU A O 1
ATOM 1253 N N . TYR A 1 160 ? -4.874 7.655 -16.145 1.00 97.50 160 TYR A N 1
ATOM 1254 C CA . TYR A 1 160 ? -4.252 8.012 -17.422 1.00 97.50 160 TYR A CA 1
ATOM 1255 C C . TYR A 1 160 ? -2.792 8.441 -17.244 1.00 97.50 160 TYR A C 1
ATOM 1257 O O . TYR A 1 160 ? -2.450 9.151 -16.295 1.00 97.50 160 TYR A O 1
ATOM 1265 N N . LEU A 1 161 ? -1.943 8.027 -18.182 1.00 97.00 161 LEU A N 1
ATOM 1266 C CA . LEU A 1 161 ? -0.491 8.185 -18.151 1.00 97.00 161 LEU A CA 1
ATOM 1267 C C . LEU A 1 161 ? -0.025 8.917 -19.423 1.00 97.00 161 LEU A C 1
ATOM 1269 O O . LEU A 1 161 ? 0.521 8.289 -20.329 1.00 97.00 161 LEU A O 1
ATOM 1273 N N . PRO A 1 162 ? -0.210 10.248 -19.521 1.00 94.94 162 PRO A N 1
ATOM 1274 C CA . PRO A 1 162 ? 0.116 11.003 -20.739 1.00 94.94 162 PRO A CA 1
ATOM 1275 C C . PRO A 1 162 ? 1.601 10.901 -21.128 1.00 94.94 162 PRO A C 1
ATOM 1277 O O . PRO A 1 162 ? 1.961 10.971 -22.299 1.00 94.94 162 PRO A O 1
ATOM 1280 N N . GLU A 1 163 ? 2.467 10.673 -20.141 1.00 96.44 163 GLU A N 1
ATOM 1281 C CA . GLU A 1 163 ? 3.916 10.563 -20.307 1.00 96.44 163 GLU A CA 1
ATOM 1282 C C . GLU A 1 163 ? 4.400 9.164 -20.711 1.00 96.44 163 GLU A C 1
ATOM 1284 O O . GLU A 1 163 ? 5.594 8.979 -20.932 1.00 96.44 163 GLU A O 1
ATOM 1289 N N . ILE A 1 164 ? 3.521 8.164 -20.833 1.00 96.38 164 ILE A N 1
ATOM 1290 C CA . ILE A 1 164 ? 3.945 6.771 -21.061 1.00 96.38 164 ILE A CA 1
ATOM 1291 C C . ILE A 1 164 ? 4.602 6.549 -22.435 1.00 96.38 164 ILE A C 1
ATOM 1293 O O . ILE A 1 164 ? 5.418 5.648 -22.595 1.00 96.38 164 ILE A O 1
ATOM 1297 N N . LYS A 1 165 ? 4.309 7.413 -23.418 1.00 94.94 165 LYS A N 1
ATOM 1298 C CA . LYS A 1 165 ? 4.890 7.382 -24.778 1.00 94.94 165 LYS A CA 1
ATOM 1299 C C . LYS A 1 165 ? 5.916 8.493 -25.033 1.00 94.94 165 LYS A C 1
ATOM 1301 O O . LYS A 1 165 ? 6.335 8.697 -26.172 1.00 94.94 165 LYS A O 1
ATOM 1306 N N . THR A 1 166 ? 6.312 9.251 -24.010 1.00 96.12 166 THR A N 1
ATOM 1307 C CA . THR A 1 166 ? 7.224 10.387 -24.203 1.00 96.12 166 THR A CA 1
ATOM 1308 C C . THR A 1 166 ? 8.620 9.934 -24.650 1.00 96.12 166 THR A C 1
ATOM 1310 O O . THR A 1 166 ? 9.136 8.890 -24.234 1.00 96.12 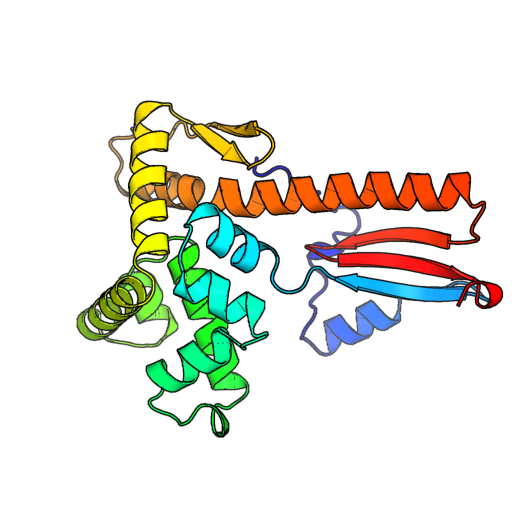166 THR A O 1
ATOM 1313 N N . ARG A 1 167 ? 9.270 10.742 -25.501 1.00 95.31 167 ARG A N 1
ATOM 1314 C CA . ARG A 1 167 ? 10.657 10.499 -25.943 1.00 95.31 167 ARG A CA 1
ATOM 1315 C C . ARG A 1 167 ? 11.672 10.739 -24.820 1.00 95.31 167 ARG A C 1
ATOM 1317 O O . ARG A 1 167 ? 12.769 10.192 -24.863 1.00 95.31 167 ARG A O 1
ATOM 1324 N N . ASN A 1 168 ? 11.312 11.530 -23.808 1.00 96.62 168 ASN A N 1
ATOM 1325 C CA . ASN A 1 168 ? 12.166 11.777 -22.651 1.00 96.62 168 ASN A CA 1
ATOM 1326 C C . ASN A 1 168 ? 12.221 10.528 -21.749 1.00 96.62 168 ASN A C 1
ATOM 1328 O O . ASN A 1 168 ? 11.249 10.190 -21.076 1.00 96.62 168 ASN A O 1
ATOM 1332 N N . ALA A 1 169 ? 13.377 9.863 -21.702 1.00 93.81 169 ALA A N 1
ATOM 1333 C CA . ALA A 1 169 ? 13.541 8.604 -20.976 1.00 93.81 169 ALA A CA 1
ATOM 1334 C C . ALA A 1 169 ? 13.205 8.708 -19.477 1.00 93.81 169 ALA A C 1
ATOM 1336 O O . ALA A 1 169 ? 12.577 7.804 -18.932 1.00 93.81 169 ALA A O 1
ATOM 1337 N N . GLN A 1 170 ? 13.566 9.809 -18.811 1.00 92.88 170 GLN A N 1
ATOM 1338 C CA . GLN A 1 170 ? 13.307 9.990 -17.381 1.00 92.88 170 GLN A CA 1
ATOM 1339 C C . GLN A 1 170 ? 11.807 10.127 -17.088 1.00 92.88 170 GLN A C 1
ATOM 1341 O O . GLN A 1 170 ? 11.301 9.500 -16.155 1.00 92.88 170 GLN A O 1
ATOM 1346 N N . ARG A 1 171 ? 11.089 10.918 -17.898 1.00 95.00 171 ARG A N 1
ATOM 1347 C CA . ARG A 1 171 ? 9.629 11.079 -17.784 1.00 95.00 171 ARG A CA 1
ATOM 1348 C C . ARG A 1 171 ? 8.903 9.774 -18.099 1.00 95.00 171 ARG A C 1
ATOM 1350 O O . ARG A 1 171 ? 8.009 9.394 -17.348 1.00 95.00 171 ARG A O 1
ATOM 1357 N N . ARG A 1 172 ? 9.348 9.047 -19.129 1.00 95.38 172 ARG A N 1
ATOM 1358 C CA . ARG A 1 172 ? 8.786 7.738 -19.480 1.00 95.38 172 ARG A CA 1
ATOM 1359 C C . ARG A 1 172 ? 8.959 6.723 -18.352 1.00 95.38 172 ARG A C 1
ATOM 1361 O O . ARG A 1 172 ? 7.983 6.131 -17.917 1.00 95.38 172 ARG A O 1
ATOM 1368 N N . GLN A 1 173 ? 10.167 6.590 -17.803 1.00 92.12 173 GLN A N 1
ATOM 1369 C CA . GLN A 1 173 ? 10.427 5.688 -16.674 1.00 92.12 173 GLN A CA 1
ATOM 1370 C C . GLN A 1 173 ? 9.619 6.064 -15.424 1.00 92.12 173 GLN A C 1
ATOM 1372 O O . GLN A 1 173 ? 9.218 5.190 -14.659 1.00 92.12 173 GLN A O 1
ATOM 1377 N N . ALA A 1 174 ? 9.387 7.359 -15.181 1.00 92.94 174 ALA A N 1
ATOM 1378 C CA . ALA A 1 174 ? 8.502 7.791 -14.104 1.00 92.94 174 ALA A CA 1
ATOM 1379 C C . ALA A 1 174 ? 7.055 7.342 -14.354 1.00 92.94 174 ALA A C 1
ATOM 1381 O O . ALA A 1 174 ? 6.442 6.790 -13.444 1.00 92.94 174 ALA A O 1
ATOM 1382 N N . ALA A 1 175 ? 6.551 7.500 -15.581 1.00 95.25 175 ALA A N 1
ATOM 1383 C CA . ALA A 1 175 ? 5.226 7.032 -15.977 1.00 95.25 175 ALA A CA 1
ATOM 1384 C C . ALA A 1 175 ? 5.088 5.505 -15.881 1.00 95.25 175 ALA A C 1
ATOM 1386 O O . ALA A 1 175 ? 4.085 5.026 -15.367 1.00 95.25 175 ALA A O 1
ATOM 1387 N N . GLU A 1 176 ? 6.103 4.743 -16.296 1.00 94.56 176 GLU A N 1
ATOM 1388 C CA . GLU A 1 176 ? 6.148 3.280 -16.165 1.00 94.56 176 GLU A CA 1
ATOM 1389 C C . GLU A 1 176 ? 6.092 2.838 -14.693 1.00 94.56 176 GLU A C 1
ATOM 1391 O O . GLU A 1 176 ? 5.335 1.933 -14.347 1.00 94.56 176 GLU A O 1
ATOM 1396 N N . ARG A 1 177 ? 6.825 3.510 -13.791 1.00 93.38 177 ARG A N 1
ATOM 1397 C CA . ARG A 1 177 ? 6.710 3.250 -12.343 1.00 93.38 177 ARG A CA 1
ATOM 1398 C C . ARG A 1 177 ? 5.317 3.585 -11.821 1.00 93.38 177 ARG A C 1
ATOM 1400 O O . ARG A 1 177 ? 4.747 2.825 -11.046 1.00 93.38 177 ARG A O 1
ATOM 1407 N N . THR A 1 178 ? 4.740 4.705 -12.254 1.00 94.56 178 THR A N 1
ATOM 1408 C CA . THR A 1 178 ? 3.359 5.054 -11.899 1.00 94.56 178 THR A CA 1
ATOM 1409 C C . THR A 1 178 ? 2.364 4.014 -12.418 1.00 94.56 178 THR A C 1
ATOM 1411 O O . THR A 1 178 ? 1.431 3.684 -11.690 1.00 94.56 178 THR A O 1
ATOM 1414 N N . ALA A 1 179 ? 2.580 3.461 -13.614 1.00 95.69 179 ALA A N 1
ATOM 1415 C CA . ALA A 1 179 ? 1.745 2.418 -14.201 1.00 95.69 179 ALA A CA 1
ATOM 1416 C C . ALA A 1 179 ? 1.711 1.153 -13.340 1.00 95.69 179 ALA A C 1
ATOM 1418 O O . ALA A 1 179 ? 0.642 0.602 -13.114 1.00 95.69 179 ALA A O 1
ATOM 1419 N N . ILE A 1 180 ? 2.860 0.735 -12.805 1.00 94.31 180 ILE A N 1
ATOM 1420 C CA . ILE A 1 180 ? 2.959 -0.428 -11.912 1.00 94.31 180 ILE A CA 1
ATOM 1421 C C . ILE A 1 180 ? 2.284 -0.140 -10.562 1.00 94.31 180 ILE A C 1
ATOM 1423 O O . ILE A 1 180 ? 1.565 -0.983 -10.024 1.00 94.31 180 ILE A O 1
ATOM 1427 N N . ASN A 1 181 ? 2.487 1.064 -10.018 1.00 92.94 181 ASN A N 1
ATOM 1428 C CA . ASN A 1 181 ? 2.079 1.401 -8.651 1.00 92.94 181 ASN A CA 1
ATOM 1429 C C . ASN A 1 181 ? 0.590 1.720 -8.523 1.00 92.94 181 ASN A C 1
ATOM 1431 O O . ASN A 1 181 ? -0.032 1.420 -7.502 1.00 92.94 181 ASN A O 1
ATOM 1435 N N . ALA A 1 182 ? 0.015 2.360 -9.538 1.00 94.94 182 ALA A N 1
ATOM 1436 C CA . ALA A 1 182 ? -1.341 2.878 -9.470 1.00 94.94 182 ALA A CA 1
ATOM 1437 C C . ALA A 1 182 ? -2.426 1.800 -9.305 1.00 94.94 182 ALA A C 1
ATOM 1439 O O . ALA A 1 182 ? -3.309 2.030 -8.475 1.00 94.94 182 ALA A O 1
ATOM 1440 N N . PRO A 1 183 ? -2.374 0.636 -9.983 1.00 96.19 183 PRO A N 1
ATOM 1441 C CA . PRO A 1 183 ? -3.320 -0.452 -9.753 1.00 96.19 183 PRO A CA 1
ATOM 1442 C C . PRO A 1 183 ? -3.317 -0.931 -8.302 1.00 96.19 183 PRO A C 1
ATOM 1444 O O . PRO A 1 183 ? -4.384 -1.075 -7.711 1.00 96.19 183 PRO A O 1
ATOM 1447 N N . MET A 1 184 ? -2.139 -1.098 -7.689 1.00 94.62 184 MET A N 1
ATOM 1448 C CA . MET A 1 184 ? -2.020 -1.529 -6.291 1.00 94.62 184 MET A CA 1
ATOM 1449 C C . MET A 1 184 ? -2.570 -0.481 -5.322 1.00 94.62 184 MET A C 1
ATOM 1451 O O . MET A 1 184 ? -3.478 -0.764 -4.539 1.00 94.62 184 MET A O 1
ATOM 1455 N N . GLN A 1 185 ? -2.058 0.750 -5.407 1.00 94.44 185 GLN A N 1
ATOM 1456 C CA . GLN A 1 185 ? -2.444 1.832 -4.499 1.00 94.44 185 GLN A CA 1
ATOM 1457 C C . GLN A 1 185 ? -3.913 2.219 -4.656 1.00 94.44 185 GLN A C 1
ATOM 1459 O O . GLN A 1 185 ? -4.587 2.531 -3.673 1.00 94.44 185 GLN A O 1
ATOM 1464 N N . GLY A 1 186 ? -4.408 2.220 -5.892 1.00 96.94 186 GLY A N 1
ATOM 1465 C CA . GLY A 1 186 ? -5.795 2.538 -6.184 1.00 96.94 186 GLY A CA 1
ATOM 1466 C C . GLY A 1 186 ? -6.744 1.430 -5.761 1.00 96.94 186 GLY A C 1
ATOM 1467 O O . GLY A 1 186 ? -7.778 1.732 -5.175 1.00 96.94 186 GLY A O 1
ATOM 1468 N N . THR A 1 187 ? -6.369 0.162 -5.942 1.00 98.25 187 THR A N 1
ATOM 1469 C CA . THR A 1 187 ? -7.161 -0.960 -5.420 1.00 98.25 187 THR A CA 1
ATOM 1470 C C . THR A 1 187 ? -7.238 -0.906 -3.895 1.00 98.25 187 THR A C 1
ATOM 1472 O O . THR A 1 187 ? -8.321 -1.075 -3.344 1.00 98.25 187 THR A O 1
ATOM 1475 N N . ALA A 1 188 ? -6.140 -0.587 -3.199 1.00 96.94 188 ALA A N 1
ATOM 1476 C CA . ALA A 1 188 ? -6.165 -0.393 -1.748 1.00 96.94 188 ALA A CA 1
ATOM 1477 C C . ALA A 1 188 ? -7.113 0.749 -1.341 1.00 96.94 188 ALA A C 1
ATOM 1479 O O . ALA A 1 188 ? -7.924 0.592 -0.429 1.00 9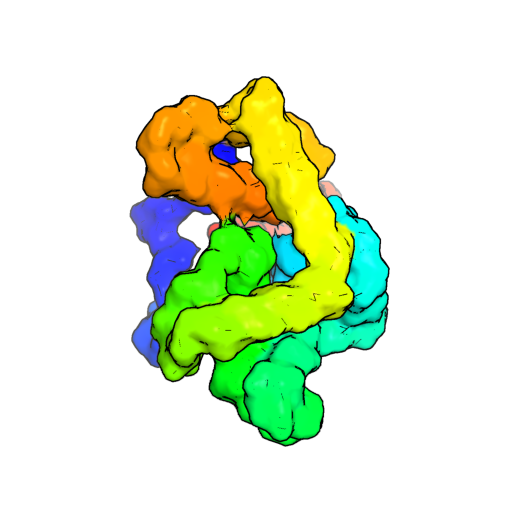6.94 188 ALA A O 1
ATOM 1480 N N . ALA A 1 189 ? -7.069 1.876 -2.060 1.00 97.06 189 ALA A N 1
ATOM 1481 C CA . ALA A 1 189 ? -7.984 2.992 -1.830 1.00 97.06 189 ALA A CA 1
ATOM 1482 C C . ALA A 1 189 ? -9.454 2.606 -2.062 1.00 97.06 189 ALA A C 1
ATOM 1484 O O . ALA A 1 189 ? -10.329 3.025 -1.305 1.00 97.06 189 ALA A O 1
ATOM 1485 N N . ASP A 1 190 ? -9.730 1.812 -3.095 1.00 98.25 190 ASP A N 1
ATOM 1486 C CA . ASP A 1 190 ? -11.072 1.326 -3.403 1.00 98.25 190 ASP A CA 1
ATOM 1487 C C . ASP A 1 190 ? -11.579 0.361 -2.319 1.00 98.25 190 ASP A C 1
ATOM 1489 O O . ASP A 1 190 ? -12.713 0.507 -1.862 1.00 98.25 190 ASP A O 1
ATOM 1493 N N . ILE A 1 191 ? -10.737 -0.568 -1.844 1.00 98.38 191 ILE A N 1
ATOM 1494 C CA . ILE A 1 191 ? -11.071 -1.491 -0.745 1.00 98.38 191 ILE A CA 1
ATOM 1495 C C . ILE A 1 191 ? -11.434 -0.712 0.517 1.00 98.38 191 ILE A C 1
ATOM 1497 O O . ILE A 1 191 ? -12.497 -0.951 1.085 1.00 98.38 191 ILE A O 1
ATOM 1501 N N . ILE A 1 192 ? -10.598 0.245 0.925 1.00 97.88 192 ILE A N 1
ATOM 1502 C CA . ILE A 1 192 ? -10.832 1.028 2.144 1.00 97.88 192 ILE A CA 1
ATOM 1503 C C . ILE A 1 192 ? -12.142 1.805 2.043 1.00 97.88 192 ILE A C 1
ATOM 1505 O O . ILE A 1 192 ? -12.941 1.764 2.971 1.00 97.88 192 ILE A O 1
ATOM 1509 N N . LYS A 1 193 ? -12.422 2.460 0.911 1.00 97.94 193 LYS A N 1
ATOM 1510 C CA . LYS A 1 193 ? -13.688 3.189 0.728 1.00 97.94 193 LYS A CA 1
ATOM 1511 C C . LYS A 1 193 ? -14.902 2.270 0.805 1.00 97.94 193 LYS A C 1
ATOM 1513 O O . LYS A 1 193 ? -15.905 2.632 1.412 1.00 97.94 193 LYS A O 1
ATOM 1518 N N . ARG A 1 194 ? -14.819 1.075 0.215 1.00 98.25 194 ARG A N 1
ATOM 1519 C CA . ARG A 1 194 ? -15.890 0.072 0.309 1.00 98.25 194 ARG A CA 1
ATOM 1520 C C . ARG A 1 194 ? -16.060 -0.429 1.744 1.00 98.25 194 ARG A C 1
ATOM 1522 O O . ARG A 1 194 ? -17.194 -0.551 2.194 1.00 98.25 194 ARG A O 1
ATOM 1529 N N . ALA A 1 195 ? -14.964 -0.651 2.470 1.00 98.19 195 ALA A N 1
ATOM 1530 C CA . ALA A 1 195 ? -14.996 -1.011 3.885 1.00 98.19 195 ALA A CA 1
ATOM 1531 C C . ALA A 1 195 ? -15.634 0.098 4.732 1.00 98.19 195 ALA A C 1
ATOM 1533 O O . ALA A 1 195 ? -16.474 -0.193 5.575 1.00 98.19 195 ALA A O 1
ATOM 1534 N N . MET A 1 196 ? -15.310 1.365 4.456 1.00 98.44 196 MET A N 1
ATOM 1535 C CA . MET A 1 196 ? -15.910 2.500 5.152 1.00 98.44 196 MET A CA 1
ATOM 1536 C C . MET A 1 196 ? -17.432 2.525 4.991 1.00 98.44 196 MET A C 1
ATOM 1538 O O . MET A 1 196 ? -18.142 2.644 5.983 1.00 98.44 196 MET A O 1
ATOM 1542 N N . LEU A 1 197 ? -17.925 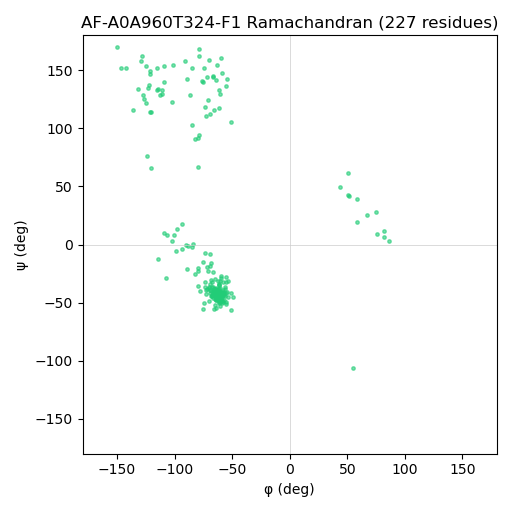2.359 3.758 1.00 98.38 197 LEU A N 1
ATOM 1543 C CA . LEU A 1 197 ? -19.362 2.306 3.470 1.00 98.38 197 LEU A CA 1
ATOM 1544 C C . LEU A 1 197 ? -20.043 1.116 4.159 1.00 98.38 197 LEU A C 1
ATOM 1546 O O . LEU A 1 197 ? -21.101 1.284 4.756 1.00 98.38 197 LEU A O 1
ATOM 1550 N N . ALA A 1 198 ? -19.429 -0.070 4.103 1.00 98.38 198 ALA A N 1
ATOM 1551 C CA . ALA A 1 198 ? -19.980 -1.276 4.716 1.00 98.38 198 ALA A CA 1
ATOM 1552 C C . ALA A 1 198 ? -20.051 -1.169 6.249 1.00 98.38 198 ALA A C 1
ATOM 1554 O O . ALA A 1 198 ? -21.053 -1.549 6.852 1.00 98.38 198 ALA A O 1
ATOM 1555 N N . VAL A 1 199 ? -19.006 -0.629 6.882 1.00 97.88 199 VAL A N 1
ATOM 1556 C CA . VAL A 1 199 ? -18.966 -0.430 8.336 1.00 97.88 199 VAL A CA 1
ATOM 1557 C C . VAL A 1 199 ? -19.965 0.641 8.768 1.00 97.88 199 VAL A C 1
ATOM 1559 O O . VAL A 1 199 ? -20.707 0.419 9.719 1.00 97.88 199 VAL A O 1
ATOM 1562 N N . ASP A 1 200 ? -20.039 1.767 8.057 1.00 98.06 200 ASP A N 1
ATOM 1563 C CA . ASP A 1 200 ? -21.011 2.828 8.341 1.00 98.06 200 ASP A CA 1
ATOM 1564 C C . ASP A 1 200 ? -22.464 2.336 8.218 1.00 98.06 200 ASP A C 1
ATOM 1566 O O . ASP A 1 200 ? -23.298 2.624 9.078 1.00 98.06 200 ASP A O 1
ATOM 1570 N N . GLN A 1 201 ? -22.762 1.531 7.194 1.00 98.25 201 GLN A N 1
ATOM 1571 C CA . GLN A 1 201 ? -24.066 0.886 7.052 1.00 98.25 201 GLN A CA 1
ATOM 1572 C C . GLN A 1 201 ? -24.364 -0.039 8.242 1.00 98.25 201 GLN A C 1
ATOM 1574 O O . GLN A 1 201 ? -25.425 0.080 8.853 1.00 98.25 201 GLN A O 1
ATOM 1579 N N . ALA A 1 202 ? -23.420 -0.907 8.620 1.00 97.50 202 ALA A N 1
ATOM 1580 C CA . ALA A 1 202 ? -23.599 -1.832 9.736 1.00 97.50 202 ALA A CA 1
ATOM 1581 C C . ALA A 1 202 ? -23.807 -1.113 11.082 1.00 97.50 202 ALA A C 1
ATOM 1583 O O . ALA A 1 202 ? -24.629 -1.555 11.885 1.00 97.50 202 ALA A O 1
ATOM 1584 N N . ILE A 1 203 ? -23.100 -0.001 11.321 1.00 96.75 203 ILE A N 1
ATOM 1585 C CA . ILE A 1 203 ? -23.281 0.845 12.512 1.00 96.75 203 ILE A CA 1
ATOM 1586 C C . ILE A 1 203 ? -24.708 1.396 12.559 1.00 96.75 203 ILE A C 1
ATOM 1588 O O . ILE A 1 203 ? -25.366 1.298 13.596 1.00 96.75 203 ILE A O 1
ATOM 1592 N N . ARG A 1 204 ? -25.203 1.939 11.438 1.00 96.94 204 ARG A N 1
ATOM 1593 C CA . ARG A 1 204 ? -26.547 2.530 11.352 1.00 96.94 204 ARG A CA 1
ATOM 1594 C C . ARG A 1 204 ? -27.656 1.496 11.520 1.00 96.94 204 ARG A C 1
ATOM 1596 O O . ARG A 1 204 ? -28.584 1.729 12.287 1.00 96.94 204 ARG A O 1
ATOM 1603 N N . GLU A 1 205 ? -27.556 0.357 10.841 1.00 97.81 205 GLU A N 1
ATOM 1604 C CA . GLU A 1 205 ? -28.571 -0.706 10.886 1.00 97.81 205 GLU A CA 1
ATOM 1605 C C . GLU A 1 205 ? -28.683 -1.355 12.266 1.00 97.81 205 GLU A C 1
ATOM 1607 O O . GLU A 1 205 ? -29.782 -1.667 12.720 1.00 97.81 205 GLU A O 1
ATOM 1612 N N . ARG A 1 206 ? -27.549 -1.543 12.949 1.00 96.50 206 ARG A N 1
ATOM 1613 C CA . ARG A 1 206 ? -27.497 -2.154 14.284 1.00 96.50 206 ARG A CA 1
ATOM 1614 C C . ARG A 1 206 ? -27.616 -1.142 15.422 1.00 96.50 206 ARG A C 1
ATOM 1616 O O . ARG A 1 206 ? -27.578 -1.552 16.576 1.00 96.50 206 ARG A O 1
ATOM 1623 N N . GLN A 1 207 ? -27.735 0.149 15.102 1.00 95.69 207 GLN A N 1
ATOM 1624 C CA . GLN A 1 207 ? -27.827 1.246 16.070 1.00 95.69 207 GLN A CA 1
ATOM 1625 C C . GLN A 1 207 ? -26.698 1.214 17.118 1.00 95.69 207 GLN A C 1
ATOM 1627 O O . GLN A 1 207 ? -26.928 1.423 18.306 1.00 95.69 207 GLN A O 1
ATOM 1632 N N . LEU A 1 208 ? -25.470 0.921 16.677 1.00 95.56 208 LEU A N 1
ATOM 1633 C CA . LEU A 1 208 ? -24.310 0.827 17.566 1.00 95.56 208 LEU A CA 1
ATOM 1634 C C . LEU A 1 208 ? -23.837 2.222 17.988 1.00 95.56 208 LEU A C 1
ATOM 1636 O O . LEU A 1 208 ? -23.738 3.120 17.149 1.00 95.56 208 LEU A O 1
ATOM 1640 N N . ASP A 1 209 ? -23.443 2.384 19.255 1.00 96.31 209 ASP A N 1
ATOM 1641 C CA . ASP A 1 209 ? -22.749 3.591 19.731 1.00 96.31 209 ASP A CA 1
ATOM 1642 C C . ASP A 1 209 ? -21.256 3.533 19.359 1.00 96.31 209 ASP A C 1
ATOM 1644 O O . ASP A 1 209 ? -20.350 3.387 20.186 1.00 96.31 209 ASP A O 1
ATOM 1648 N N . VAL A 1 210 ? -21.025 3.590 18.049 1.00 97.06 210 VAL A N 1
ATOM 1649 C CA . VAL A 1 210 ? -19.722 3.542 17.390 1.00 97.06 210 VAL A CA 1
ATOM 1650 C C . VAL A 1 210 ? -19.659 4.671 16.373 1.00 97.06 210 VAL A C 1
ATOM 1652 O O . VAL A 1 210 ? -20.566 4.846 15.562 1.00 97.06 210 VAL A O 1
ATOM 1655 N N . ARG A 1 211 ? -18.554 5.414 16.356 1.00 96.50 211 ARG A N 1
ATOM 1656 C CA . ARG A 1 211 ? -18.298 6.460 15.366 1.00 96.50 211 ARG A CA 1
ATOM 1657 C C . ARG A 1 211 ? -16.953 6.240 14.702 1.00 96.50 211 ARG A C 1
ATOM 1659 O O . ARG A 1 211 ? -15.930 6.205 15.373 1.00 96.50 211 ARG A O 1
ATOM 1666 N N . MET A 1 212 ? -16.929 6.168 13.375 1.00 97.62 212 MET A N 1
ATOM 1667 C CA . MET A 1 212 ? -15.678 6.271 12.624 1.00 97.62 212 MET A CA 1
ATOM 1668 C C . MET A 1 212 ? -15.203 7.725 12.651 1.00 97.62 212 MET A C 1
ATOM 1670 O O . MET A 1 212 ? -15.913 8.618 12.188 1.00 97.62 212 MET A O 1
ATOM 1674 N N . ILE A 1 213 ? -14.028 7.969 13.226 1.00 96.56 213 ILE A N 1
ATOM 1675 C CA . ILE A 1 213 ? -13.510 9.325 13.459 1.00 96.56 213 ILE A CA 1
ATOM 1676 C C . ILE A 1 213 ? -12.364 9.692 12.519 1.00 96.56 213 ILE A C 1
ATOM 1678 O O . ILE A 1 213 ? -12.192 10.868 12.211 1.00 96.56 213 ILE A O 1
ATOM 1682 N N . MET A 1 214 ? -11.582 8.714 12.050 1.00 95.75 214 MET A N 1
ATOM 1683 C CA . MET A 1 214 ? -10.448 8.965 11.159 1.00 95.75 214 MET A CA 1
ATOM 1684 C C . MET A 1 214 ? -10.233 7.822 10.168 1.00 95.75 214 MET A C 1
ATOM 1686 O O . MET A 1 214 ? -10.493 6.656 10.460 1.00 95.75 214 MET A O 1
ATOM 1690 N N . GLN A 1 215 ? -9.678 8.182 9.013 1.00 95.88 215 GLN A N 1
ATOM 1691 C CA . GLN A 1 215 ? -9.091 7.266 8.042 1.00 95.88 215 GLN A CA 1
ATOM 1692 C C . GLN A 1 215 ? -7.654 7.730 7.785 1.00 95.88 215 GLN A C 1
ATOM 1694 O O . GLN A 1 215 ? -7.438 8.881 7.398 1.00 95.88 215 GLN A O 1
ATOM 1699 N N . VAL 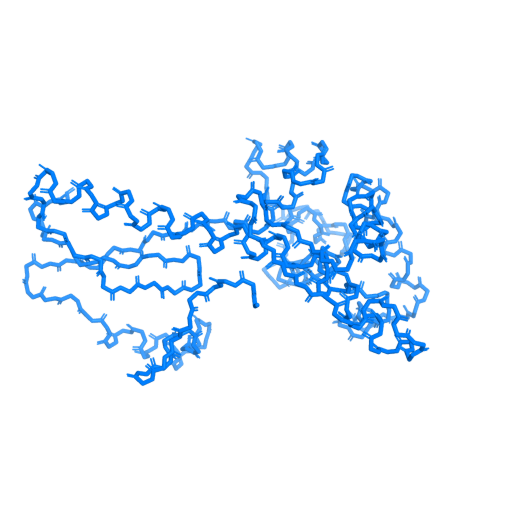A 1 216 ? -6.670 6.862 8.027 1.00 91.81 216 VAL A N 1
ATOM 1700 C CA . VAL A 1 216 ? -5.244 7.193 7.890 1.00 91.81 216 VAL A CA 1
ATOM 1701 C C . VAL A 1 216 ? -4.531 6.054 7.176 1.00 91.81 216 VAL A C 1
ATOM 1703 O O . VAL A 1 216 ? -4.444 4.957 7.699 1.00 91.81 216 VAL A O 1
ATOM 1706 N N . HIS A 1 217 ? -3.986 6.309 5.985 1.00 90.69 217 HIS A N 1
ATOM 1707 C CA . HIS A 1 217 ? -3.340 5.280 5.156 1.00 90.69 217 HIS A CA 1
ATOM 1708 C C . HIS A 1 217 ? -4.257 4.078 4.868 1.00 90.69 217 HIS A C 1
ATOM 1710 O O . HIS A 1 217 ? -5.143 4.212 4.028 1.00 90.69 217 HIS A O 1
ATOM 1716 N N . ASP A 1 218 ? -4.016 2.939 5.513 1.00 92.31 218 ASP A N 1
ATOM 1717 C CA . ASP A 1 218 ? -4.732 1.663 5.471 1.00 92.31 218 ASP A CA 1
ATOM 1718 C C . ASP A 1 218 ? -5.513 1.349 6.764 1.00 92.31 218 ASP A C 1
ATOM 1720 O O . ASP A 1 218 ? -6.095 0.271 6.893 1.00 92.31 218 ASP A O 1
ATOM 1724 N N . GLU A 1 219 ? -5.607 2.335 7.660 1.00 95.62 219 GLU A N 1
ATOM 1725 C CA . GLU A 1 219 ? -6.215 2.261 8.988 1.00 95.62 219 GLU A CA 1
ATOM 1726 C C . GLU A 1 219 ? -7.542 3.041 9.064 1.00 95.62 219 GLU A C 1
ATOM 1728 O O . GLU A 1 219 ? -7.668 4.161 8.546 1.00 95.62 219 GLU A O 1
ATOM 1733 N N . LEU A 1 220 ? -8.526 2.462 9.757 1.00 97.62 220 LEU A N 1
ATOM 1734 C CA . LEU A 1 220 ? -9.758 3.116 10.201 1.00 97.62 220 LEU A CA 1
ATOM 1735 C C . LEU A 1 220 ? -9.764 3.207 11.727 1.00 97.62 220 LEU A C 1
ATOM 1737 O O . LEU A 1 220 ? -9.579 2.202 12.413 1.00 97.62 220 LEU A O 1
ATOM 1741 N N . VAL A 1 221 ? -10.000 4.410 12.251 1.00 97.06 221 VAL A N 1
ATOM 1742 C CA . VAL A 1 221 ? -10.055 4.667 13.695 1.00 97.06 221 VAL A CA 1
ATOM 1743 C C . VAL A 1 221 ? -11.481 4.991 14.101 1.00 97.06 221 VAL A C 1
ATOM 1745 O O . VAL A 1 221 ? -12.153 5.823 13.481 1.00 97.06 221 VAL A O 1
ATOM 1748 N N . PHE A 1 222 ? -11.917 4.352 15.176 1.00 98.00 222 PHE A N 1
ATOM 1749 C CA . PHE A 1 222 ? -13.257 4.433 15.721 1.00 98.00 222 PHE A CA 1
ATOM 1750 C C . PHE A 1 222 ? -13.217 4.920 17.159 1.00 98.00 222 PHE A C 1
ATOM 1752 O O . PHE A 1 222 ? -12.306 4.588 17.911 1.00 98.00 222 PHE A O 1
ATOM 1759 N N . GLU A 1 223 ? -14.245 5.657 17.542 1.00 97.62 223 GLU A N 1
ATOM 1760 C CA . GLU A 1 223 ? -14.612 5.892 18.926 1.00 97.62 223 GLU A CA 1
ATOM 1761 C C . GLU A 1 223 ? -15.811 4.993 19.256 1.00 97.62 223 GLU A C 1
ATOM 1763 O O . GLU A 1 223 ? -16.830 5.039 18.567 1.00 97.62 223 GLU A O 1
ATOM 1768 N N . VAL A 1 224 ? -15.674 4.145 20.273 1.00 97.81 224 VAL A N 1
ATOM 1769 C CA . VAL A 1 224 ? -16.630 3.080 20.612 1.00 97.81 224 VAL A CA 1
ATOM 1770 C C . VAL A 1 224 ? -17.017 3.193 22.073 1.00 97.81 224 VAL A C 1
ATOM 1772 O O . VAL A 1 224 ? -16.136 3.276 22.928 1.00 97.81 224 VAL A O 1
ATOM 1775 N N . ALA A 1 225 ? -18.311 3.201 22.379 1.00 96.88 225 ALA A N 1
ATOM 1776 C CA . ALA A 1 225 ? -18.761 3.187 23.763 1.00 96.88 225 ALA A CA 1
ATOM 1777 C C . ALA A 1 225 ? -18.359 1.892 24.477 1.00 96.88 225 ALA A C 1
ATOM 1779 O O . ALA A 1 225 ? -18.414 0.810 23.898 1.00 96.88 225 ALA A O 1
ATOM 1780 N N . GLU A 1 226 ? -17.974 1.989 25.750 1.00 94.88 226 GLU A N 1
ATOM 1781 C CA . GLU A 1 226 ? -17.445 0.842 26.504 1.00 94.88 226 GLU A CA 1
ATOM 1782 C C . GLU A 1 226 ? -18.437 -0.324 26.613 1.00 94.88 226 GLU A C 1
ATOM 1784 O O . GLU A 1 226 ? -18.016 -1.471 26.652 1.00 94.88 226 GLU A O 1
ATOM 1789 N N . HIS A 1 227 ? -19.745 -0.055 26.592 1.00 92.31 227 HIS A N 1
ATOM 1790 C CA . HIS A 1 227 ? -20.787 -1.088 26.625 1.00 92.31 227 HIS A CA 1
ATOM 1791 C C . HIS A 1 227 ? -20.945 -1.868 25.301 1.00 92.31 227 HIS A C 1
ATOM 1793 O O . HIS A 1 227 ? -21.733 -2.808 25.247 1.00 92.31 227 HIS A O 1
ATOM 1799 N N . CYS A 1 228 ? -20.252 -1.455 24.233 1.00 87.12 228 CYS A N 1
ATOM 1800 C CA . CYS A 1 228 ? -20.238 -2.124 22.928 1.00 87.12 228 CYS A CA 1
ATOM 1801 C C . CYS A 1 228 ? -19.006 -3.030 22.719 1.00 87.12 228 CYS A C 1
ATOM 1803 O O . CYS A 1 228 ? -18.915 -3.671 21.670 1.00 87.12 228 CYS A O 1
ATOM 1805 N N . LEU A 1 229 ? -18.048 -3.026 23.656 1.00 81.44 229 LEU A N 1
ATOM 1806 C CA . LEU A 1 229 ? -16.834 -3.857 23.649 1.00 81.44 229 LEU A CA 1
ATOM 1807 C C . LEU A 1 229 ? -17.091 -5.212 24.315 1.00 81.44 229 LEU A C 1
ATOM 1809 O O . LEU A 1 229 ? -16.532 -6.208 23.803 1.00 81.44 229 LEU A O 1
#

Nearest PDB structures (foldseek):
  2kfn-assembly1_A  TM=9.513E-01  e=6.352E-26  Escherichia coli
  1d8y-assembly1_A  TM=9.536E-01  e=4.022E-25  Escherichia coli
  1kfd-assembly1_A  TM=9.429E-01  e=2.337E-25  Escherichia coli
  8oo6-assembly1_A  TM=9.284E-01  e=2.547E-24  Escherichia coli 'BL21-Gold(DE3)pLysS AG'
  6ur2-assembly1_A  TM=9.397E-01  e=7.209E-22  Geobacillus stearothermophilus

Solvent-accessible surface area (backbone atoms only — not comparable to full-atom values): 12418 Å² total; per-residue (Å²): 112,51,66,59,87,83,62,66,94,67,45,68,74,70,58,43,83,83,45,72,70,28,45,56,57,55,66,72,67,71,53,59,92,72,37,38,71,46,78,51,66,53,84,61,48,51,60,56,42,45,23,61,74,24,62,17,64,63,55,42,49,34,60,76,70,69,52,59,63,33,38,57,47,18,13,61,78,66,75,33,59,60,89,71,48,45,77,64,48,25,50,53,26,40,54,48,52,52,34,51,72,44,59,47,47,36,66,59,48,8,66,75,69,76,41,55,60,66,62,22,38,53,49,52,51,54,51,34,68,69,37,48,28,49,48,49,39,50,53,52,39,39,50,46,23,56,72,74,36,35,40,51,18,90,85,66,54,68,38,76,36,89,41,40,78,46,88,50,64,70,56,18,53,50,30,42,28,47,40,50,36,36,28,34,54,20,32,48,28,51,50,51,54,51,49,52,52,54,51,53,48,52,32,62,77,67,67,48,71,58,41,84,76,48,76,45,96,63,32,42,32,30,39,32,32,59,93,78,112